Protein AF-A0A351WZV3-F1 (afdb_monomer)

Solvent-accessible surface area (backbone atoms only — not comparable to full-atom values): 11769 Å² total; per-residue (Å²): 133,63,67,72,58,54,52,52,53,52,55,54,55,60,60,59,71,71,70,79,66,88,79,85,78,86,88,77,91,74,92,70,74,83,68,76,75,72,80,81,82,70,96,59,88,82,79,86,77,85,72,93,47,64,70,45,56,69,31,64,27,68,39,87,80,64,45,30,31,45,39,33,24,20,33,42,80,48,87,87,32,32,36,34,31,31,37,52,42,62,72,77,35,61,36,80,84,76,45,79,57,83,75,84,64,100,74,79,76,68,76,90,72,71,64,90,59,84,58,47,65,59,78,42,71,67,49,87,81,85,76,58,89,84,56,90,33,42,47,32,36,66,40,42,49,46,64,45,84,32,92,88,47,57,74,70,11,32,33,44,37,36,29,39,33,20,68,81,83,52,75,43,82,46,71,44,41,24,36,62,37,68,46,85,41,57,98,84,102

Nearest PDB structures (foldseek):
  6trw-assembly2_C  TM=3.682E-01  e=6.404E-02  Homo sapiens
  7svo-assembly2_B-2  TM=3.735E-01  e=7.585E-02  Homo sapiens
  7ayr-assembly1_A  TM=3.758E-01  e=1.768E-01  Homo sapiens
  7a3j-assembly1_C  TM=3.698E-01  e=1.671E-01  Homo sapiens
  7a3j-assembly1_B  TM=3.624E-01  e=1.768E-01  Homo sapiens

Foldseek 3Di:
DDPVVVVVVVVVVVVVVVPPPPDDDDPDDDPPPPPPPDPDDDPDDADDDDDPFDWDQKEWEADPLQQKMKIKTWTCPDDQAIFIKIAIFHNDPLFPVRDDDRDDDPDTDDDPRDRPDAADHDIDTFDDPPDDPPLNWRYWHNKYKYWAADPVDRQQTKMKIKTWGCSPVDTDIDIFIATPRRHTDDPVD

Mean predicted aligned error: 14.27 Å

pLDDT: mean 75.11, std 19.23, range [34.22, 98.56]

Sequence (189 aa):
MNLKNIIRWILLLAACAAFFGCSGQDSKVGKHGTGKTTGKVLDVDQQITTDSNDQAQPAVAFDNINHQYLSVWTDSRVAGATSIFGRITFGQSLYADGKLRFDNTTSHVLKTGTPAMTYKTADFQISDATYVAPAVHRDQRQPRVAFFPDTVTPANSRYLVVWSDSRYGYSQIFGQFLSADGGYLTKSG

Structure (mmCIF, N/CA/C/O backbone):
data_AF-A0A351WZV3-F1
#
_entry.id   AF-A0A351WZV3-F1
#
loop_
_atom_site.group_PDB
_atom_site.id
_atom_site.type_symbol
_atom_site.label_atom_id
_atom_site.label_alt_id
_atom_site.label_comp_id
_atom_site.label_asym_id
_atom_site.label_entity_id
_atom_site.label_seq_id
_atom_site.pdbx_PDB_ins_code
_atom_site.Cartn_x
_atom_site.Cartn_y
_atom_site.Cartn_z
_atom_site.occupancy
_atom_site.B_iso_or_equiv
_atom_site.auth_seq_id
_atom_site.auth_comp_id
_atom_site.auth_asym_id
_atom_site.auth_atom_id
_atom_site.pdbx_PDB_model_num
ATOM 1 N N . MET A 1 1 ? 11.814 -40.796 62.871 1.00 57.44 1 MET A N 1
ATOM 2 C CA . MET A 1 1 ? 11.118 -39.716 62.132 1.00 57.44 1 MET A CA 1
ATOM 3 C C . MET A 1 1 ? 9.616 -39.970 62.233 1.00 57.44 1 MET A C 1
ATOM 5 O O . MET A 1 1 ? 9.188 -41.067 61.902 1.00 57.44 1 MET A O 1
ATOM 9 N N . ASN A 1 2 ? 8.833 -39.051 62.808 1.00 73.62 2 ASN A N 1
ATOM 10 C CA . ASN A 1 2 ? 7.431 -39.315 63.163 1.00 73.62 2 ASN A CA 1
ATOM 11 C C . ASN A 1 2 ? 6.524 -39.185 61.925 1.00 73.62 2 ASN A C 1
ATOM 13 O O . ASN A 1 2 ? 6.318 -38.080 61.425 1.00 73.62 2 ASN A O 1
ATOM 17 N N . LEU A 1 3 ? 5.988 -40.311 61.442 1.00 69.38 3 LEU A N 1
ATOM 18 C CA . LEU A 1 3 ? 5.157 -40.410 60.233 1.00 69.38 3 LEU A CA 1
ATOM 19 C C . LEU A 1 3 ? 3.948 -39.453 60.258 1.00 69.38 3 LEU A C 1
ATOM 21 O O . LEU A 1 3 ? 3.563 -38.909 59.227 1.00 69.38 3 LEU A O 1
ATOM 25 N N . LYS A 1 4 ? 3.415 -39.152 61.450 1.00 73.56 4 LYS A N 1
ATOM 26 C CA . LYS A 1 4 ? 2.312 -38.192 61.634 1.00 73.56 4 LYS A CA 1
ATOM 27 C C . LYS A 1 4 ? 2.721 -36.747 61.346 1.00 73.56 4 LYS A C 1
ATOM 29 O O . LYS A 1 4 ? 1.901 -35.960 60.880 1.00 73.56 4 LYS A O 1
ATOM 34 N N . ASN A 1 5 ? 3.985 -36.400 61.586 1.00 67.81 5 ASN A N 1
ATOM 35 C CA . ASN A 1 5 ? 4.493 -35.065 61.290 1.00 67.81 5 ASN A CA 1
ATOM 36 C C . ASN A 1 5 ? 4.714 -34.907 59.781 1.00 67.81 5 ASN A C 1
ATOM 38 O O . ASN A 1 5 ? 4.311 -33.896 59.226 1.00 67.81 5 ASN A O 1
ATOM 42 N N . ILE A 1 6 ? 5.236 -35.927 59.094 1.00 72.38 6 ILE A N 1
ATOM 43 C CA . ILE A 1 6 ? 5.454 -35.892 57.636 1.00 72.38 6 ILE A CA 1
ATOM 44 C C . ILE A 1 6 ? 4.122 -35.753 56.878 1.00 72.38 6 ILE A C 1
ATOM 46 O O . ILE A 1 6 ? 4.009 -34.925 55.980 1.00 72.38 6 ILE A O 1
ATOM 50 N N . ILE A 1 7 ? 3.082 -36.482 57.297 1.00 74.38 7 ILE A N 1
ATOM 51 C CA . ILE A 1 7 ? 1.744 -36.400 56.686 1.00 74.38 7 ILE A CA 1
ATOM 52 C C . ILE A 1 7 ? 1.104 -35.018 56.906 1.00 74.38 7 ILE A C 1
ATOM 54 O O . ILE A 1 7 ? 0.466 -34.488 55.998 1.00 74.38 7 ILE A O 1
ATOM 58 N N . ARG A 1 8 ? 1.325 -34.386 58.070 1.00 70.00 8 ARG A N 1
ATOM 59 C CA . ARG A 1 8 ? 0.871 -33.009 58.334 1.00 70.00 8 ARG A CA 1
ATOM 60 C C . ARG A 1 8 ? 1.524 -31.984 57.409 1.00 70.00 8 ARG A C 1
ATOM 62 O O . ARG A 1 8 ? 0.827 -31.106 56.916 1.00 70.00 8 ARG A O 1
ATOM 69 N N . TRP A 1 9 ? 2.826 -32.104 57.152 1.00 65.44 9 TRP A N 1
ATOM 70 C CA . TRP A 1 9 ? 3.544 -31.183 56.263 1.00 65.44 9 TRP A CA 1
ATOM 71 C C . TRP A 1 9 ? 3.164 -31.374 54.789 1.00 65.44 9 TRP A C 1
ATOM 73 O O . TRP A 1 9 ? 3.019 -30.387 54.074 1.00 65.44 9 TRP A O 1
ATOM 83 N N . ILE A 1 10 ? 2.916 -32.613 54.351 1.00 71.75 10 ILE A N 1
ATOM 84 C CA . ILE A 1 10 ? 2.469 -32.911 52.979 1.00 71.75 10 ILE A CA 1
ATOM 85 C C . ILE A 1 10 ? 1.039 -32.399 52.731 1.00 71.75 10 ILE A C 1
ATOM 87 O O . ILE A 1 10 ? 0.779 -31.810 51.684 1.00 71.75 10 ILE A O 1
ATOM 91 N N . LEU A 1 11 ? 0.127 -32.545 53.700 1.00 66.88 11 LEU A N 1
ATOM 92 C CA . LEU A 1 11 ? -1.236 -32.005 53.591 1.00 66.88 11 LEU A CA 1
ATOM 93 C C . LEU A 1 11 ? -1.267 -30.467 53.586 1.00 66.88 11 LEU A C 1
ATOM 95 O O . LEU A 1 11 ? -2.085 -29.882 52.882 1.00 66.88 11 LEU A O 1
ATOM 99 N N . LEU A 1 12 ? -0.355 -29.809 54.312 1.00 64.31 12 LEU A N 1
ATOM 100 C CA . LEU A 1 12 ? -0.239 -28.346 54.306 1.00 64.31 12 LEU A CA 1
ATOM 101 C C . LEU A 1 12 ? 0.306 -27.814 52.966 1.00 64.31 12 LEU A C 1
ATOM 103 O O . LEU A 1 12 ? -0.161 -26.794 52.466 1.00 64.31 12 LEU A O 1
ATOM 107 N N . LEU A 1 13 ? 1.259 -28.529 52.357 1.00 63.22 13 LEU A N 1
ATOM 108 C CA . LEU A 1 13 ? 1.833 -28.186 51.049 1.00 63.22 13 LEU A CA 1
ATOM 109 C C . LEU A 1 13 ? 0.853 -28.427 49.891 1.00 63.22 13 LEU A C 1
ATOM 111 O O . LEU A 1 13 ? 0.802 -27.625 48.960 1.00 63.22 13 LEU A O 1
ATOM 115 N N . ALA A 1 14 ? 0.028 -29.475 49.973 1.00 60.44 14 ALA A N 1
ATOM 116 C CA . ALA A 1 14 ? -1.035 -29.732 49.001 1.00 60.44 14 ALA A CA 1
ATOM 117 C C . ALA A 1 14 ? -2.172 -28.691 49.071 1.00 60.44 14 ALA A C 1
ATOM 119 O O . ALA A 1 14 ? -2.769 -28.373 48.045 1.00 60.44 14 ALA A O 1
ATOM 120 N N . ALA A 1 15 ? -2.433 -28.105 50.247 1.00 56.88 15 ALA A N 1
ATOM 121 C CA . ALA A 1 15 ? -3.416 -27.031 50.410 1.00 56.88 15 ALA A CA 1
ATOM 122 C C . ALA A 1 15 ? -2.932 -25.671 49.857 1.00 56.88 15 ALA A C 1
ATOM 124 O O . ALA A 1 15 ? -3.740 -24.898 49.347 1.00 56.88 15 ALA A O 1
ATOM 125 N N . CYS A 1 16 ? -1.623 -25.386 49.887 1.00 51.97 16 CYS A N 1
ATOM 126 C CA . CYS A 1 16 ? -1.060 -24.147 49.326 1.00 51.97 16 CYS A CA 1
ATOM 127 C C . CYS A 1 16 ? -0.995 -24.135 47.787 1.00 51.97 16 CYS A C 1
ATOM 129 O O . CYS A 1 16 ? -1.034 -23.065 47.183 1.00 51.97 16 CYS A O 1
ATOM 131 N N . ALA A 1 17 ? -0.941 -25.299 47.133 1.00 52.78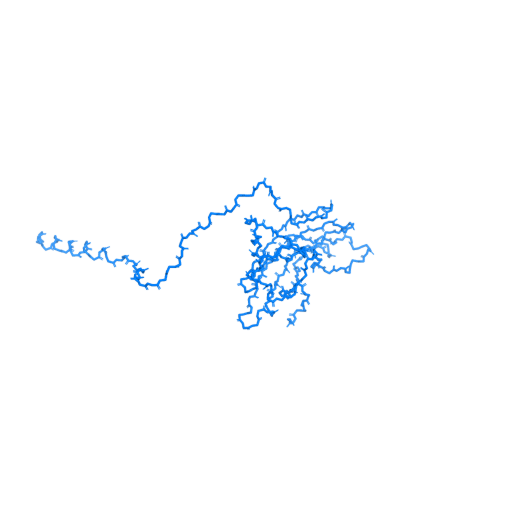 17 ALA A N 1
ATOM 132 C CA . ALA A 1 17 ? -0.887 -25.390 45.670 1.00 52.78 17 ALA A CA 1
ATOM 133 C C . ALA A 1 17 ? -2.233 -25.094 44.971 1.00 52.78 17 ALA A C 1
ATOM 135 O O . ALA A 1 17 ? -2.270 -24.963 43.751 1.00 52.78 17 ALA A O 1
ATOM 136 N N . ALA A 1 18 ? -3.329 -24.949 45.725 1.00 52.62 18 ALA A N 1
ATOM 137 C CA . ALA A 1 18 ? -4.661 -24.669 45.185 1.00 52.62 18 ALA A CA 1
ATOM 138 C C . ALA A 1 18 ? -5.004 -23.166 45.071 1.00 52.62 18 ALA A C 1
ATOM 140 O O . ALA A 1 18 ? -6.077 -22.832 44.577 1.00 52.62 18 ALA A O 1
ATOM 141 N N . PHE A 1 19 ? -4.112 -22.255 45.490 1.00 54.22 19 PHE A N 1
ATOM 142 C CA . PHE A 1 19 ? -4.389 -20.807 45.531 1.00 54.22 19 PHE A CA 1
ATOM 143 C C . PHE A 1 19 ? -3.605 -19.947 44.528 1.00 54.22 19 PHE A C 1
ATOM 145 O O . PHE A 1 19 ? -3.705 -18.725 44.572 1.00 54.22 19 PHE A O 1
ATOM 152 N N . PHE A 1 20 ? -2.916 -20.544 43.552 1.00 54.97 20 PHE A N 1
ATOM 153 C CA . PHE A 1 20 ? -2.416 -19.810 42.375 1.00 54.97 20 PHE A CA 1
ATOM 154 C C . PHE A 1 20 ? -3.361 -19.918 41.171 1.00 54.97 20 PHE A C 1
ATOM 156 O O . PHE A 1 20 ? -2.937 -20.000 40.020 1.00 54.97 20 PHE A O 1
ATOM 163 N N . GLY A 1 21 ? -4.668 -19.884 41.435 1.00 47.22 21 GLY A N 1
ATOM 164 C CA . GLY A 1 21 ? -5.638 -19.456 40.437 1.00 47.22 21 GLY A CA 1
ATOM 165 C C . GLY A 1 21 ? -5.595 -17.935 40.363 1.00 47.22 21 GLY A C 1
ATOM 166 O O . GLY A 1 21 ? -6.107 -17.268 41.258 1.00 47.22 21 GLY A O 1
ATOM 167 N N . CYS A 1 22 ? -4.980 -17.374 39.321 1.00 40.12 22 CYS A N 1
ATOM 168 C CA . CYS A 1 22 ? -5.131 -15.953 39.025 1.00 40.12 22 CYS A CA 1
ATOM 169 C C . CYS A 1 22 ? -6.584 -15.732 38.578 1.00 40.12 22 CYS A C 1
ATOM 171 O O . CYS A 1 22 ? -6.947 -15.949 37.424 1.00 40.12 22 CYS A O 1
ATOM 173 N N . SER A 1 23 ? -7.436 -15.413 39.547 1.00 45.69 23 SER A N 1
ATOM 174 C CA . SER A 1 23 ? -8.818 -15.016 39.352 1.00 45.69 23 SER A CA 1
ATOM 175 C C . SER A 1 23 ? -8.877 -13.534 39.001 1.00 45.69 23 SER A C 1
ATOM 177 O O . SER A 1 23 ? -8.298 -12.705 39.700 1.00 45.69 23 SER A O 1
ATOM 179 N N . GLY A 1 24 ? -9.647 -13.208 37.972 1.00 39.56 24 GLY A N 1
ATOM 180 C CA . GLY A 1 24 ? -10.041 -11.850 37.628 1.00 39.56 24 GLY A CA 1
ATOM 181 C C . GLY A 1 24 ? -11.412 -11.898 36.972 1.00 39.56 24 GLY A C 1
ATOM 182 O O . GLY A 1 24 ? -11.522 -11.754 35.761 1.00 39.56 24 GLY A O 1
ATOM 183 N N . GLN A 1 25 ? -12.454 -12.176 37.758 1.00 39.97 25 GLN A N 1
ATOM 184 C CA . GLN A 1 25 ? -13.839 -12.037 37.310 1.00 39.97 25 GLN A CA 1
ATOM 185 C C . GLN A 1 25 ? -14.648 -11.314 38.388 1.00 39.97 25 GLN A C 1
ATOM 187 O O . GLN A 1 25 ? -15.422 -11.914 39.135 1.00 39.97 25 GLN A O 1
ATOM 192 N N . ASP A 1 26 ? -14.460 -9.995 38.452 1.00 49.62 26 ASP A N 1
ATOM 193 C CA . ASP A 1 26 ? -15.385 -9.116 39.154 1.00 49.62 26 ASP A CA 1
ATOM 194 C C . ASP A 1 26 ? -16.733 -9.145 38.441 1.00 49.62 26 ASP A C 1
ATOM 196 O O . ASP A 1 26 ? -16.895 -8.774 37.278 1.00 49.62 26 ASP A O 1
ATOM 200 N N . SER A 1 27 ? -17.723 -9.644 39.165 1.00 48.66 27 SER A N 1
ATOM 201 C CA . SER A 1 27 ? -19.072 -9.844 38.674 1.00 48.66 27 SER A CA 1
ATOM 202 C C . SER A 1 27 ? -19.963 -8.684 39.098 1.00 48.66 27 SER A C 1
ATOM 204 O O . SER A 1 27 ? -20.843 -8.931 39.909 1.00 48.66 27 SER A O 1
ATOM 206 N N . LYS A 1 28 ? -19.783 -7.453 38.577 1.00 48.00 28 LYS A N 1
ATOM 207 C CA . LYS A 1 28 ? -20.848 -6.416 38.520 1.00 48.00 28 LYS A CA 1
ATOM 208 C C . LYS A 1 28 ? -20.652 -5.393 37.382 1.00 48.00 28 LYS A C 1
ATOM 210 O O . LYS A 1 28 ? -19.760 -4.564 37.414 1.00 48.00 28 LYS A O 1
ATOM 215 N N . VAL A 1 29 ? -21.626 -5.426 36.464 1.00 45.72 29 VAL A N 1
ATOM 216 C CA . VAL A 1 29 ? -22.091 -4.382 35.525 1.00 45.72 29 VAL A CA 1
ATOM 217 C C . VAL A 1 29 ? -21.170 -3.988 34.366 1.00 45.72 29 VAL A C 1
ATOM 219 O O . VAL A 1 29 ? -20.438 -3.010 34.386 1.00 45.72 29 VAL A O 1
ATOM 222 N N . GLY A 1 30 ? -21.407 -4.694 33.265 1.00 34.22 30 GLY A N 1
ATOM 223 C CA . GLY A 1 30 ? -21.229 -4.221 31.904 1.00 34.22 30 GLY A CA 1
ATOM 224 C C . GLY A 1 30 ? -21.580 -5.369 30.975 1.00 34.22 30 GLY A C 1
ATOM 225 O O . GLY A 1 30 ? -20.757 -6.250 30.758 1.00 34.22 30 GLY A O 1
ATOM 226 N N . LYS A 1 31 ? -22.810 -5.414 30.451 1.00 40.84 31 LYS A N 1
ATOM 227 C CA . LYS A 1 31 ? -23.142 -6.298 29.326 1.00 40.84 31 LYS A CA 1
ATOM 228 C C . LYS A 1 31 ? -22.356 -5.816 28.098 1.00 40.84 31 LYS A C 1
ATOM 230 O O . LYS A 1 31 ? -22.916 -5.176 27.219 1.00 40.84 31 LYS A O 1
ATOM 235 N N . HIS A 1 32 ? -21.057 -6.085 28.036 1.00 47.03 32 HIS A N 1
ATOM 236 C CA . HIS A 1 32 ? -20.387 -6.212 26.754 1.00 47.03 32 HIS A CA 1
ATOM 237 C C . HIS A 1 32 ? -20.798 -7.576 26.233 1.00 47.03 32 HIS A C 1
ATOM 239 O O . HIS A 1 32 ? -20.379 -8.604 26.760 1.00 47.03 32 HIS A O 1
ATOM 245 N N . GLY A 1 33 ? -21.730 -7.577 25.279 1.00 42.16 33 GLY A N 1
ATOM 246 C CA . GLY A 1 33 ? -22.142 -8.790 24.598 1.00 42.16 33 GLY A CA 1
ATOM 247 C C . GLY A 1 33 ? -20.901 -9.481 24.055 1.00 42.16 33 GLY A C 1
ATOM 248 O O . GLY A 1 33 ? -20.316 -9.032 23.078 1.00 42.16 33 GLY A O 1
ATOM 249 N N . THR A 1 34 ? -20.504 -10.585 24.678 1.00 48.69 34 THR A N 1
ATOM 250 C CA . THR A 1 34 ? -19.466 -11.492 24.182 1.00 48.69 34 THR A CA 1
ATOM 251 C C . THR A 1 34 ? -20.019 -12.345 23.041 1.00 48.69 34 THR A C 1
ATOM 253 O O . THR A 1 34 ? -19.772 -13.545 22.947 1.00 48.69 34 THR A O 1
ATOM 256 N N . GLY A 1 35 ? -20.772 -11.720 22.135 1.00 45.72 35 GLY A N 1
ATOM 257 C CA . GLY A 1 35 ? -20.984 -12.269 20.814 1.00 45.72 35 GLY A CA 1
ATOM 258 C C . GLY A 1 35 ? -19.662 -12.125 20.086 1.00 45.72 35 GLY A C 1
ATOM 259 O O . GLY A 1 35 ? -19.397 -11.076 19.508 1.00 45.72 35 GLY A O 1
ATOM 260 N N . LYS A 1 36 ? -18.809 -13.154 20.137 1.00 50.41 36 LYS A N 1
ATOM 261 C CA . LYS A 1 36 ? -17.790 -13.313 19.100 1.00 50.41 36 LYS A CA 1
ATOM 262 C C . LYS A 1 36 ? -18.559 -13.309 17.786 1.00 50.41 36 LYS A C 1
ATOM 264 O O . LYS A 1 36 ? -19.246 -14.281 17.480 1.00 50.41 36 LYS A O 1
ATOM 269 N N . THR A 1 37 ? -18.511 -12.203 17.056 1.00 56.44 37 THR A N 1
ATOM 270 C CA . THR A 1 37 ? -18.988 -12.174 15.684 1.00 56.44 37 THR A CA 1
ATOM 271 C C . THR A 1 37 ? -18.112 -13.164 14.938 1.00 56.44 37 THR A C 1
ATOM 273 O O . THR A 1 37 ? -16.903 -12.980 14.803 1.00 56.44 37 THR A O 1
ATOM 276 N N . THR A 1 38 ? -18.689 -14.298 14.554 1.00 64.12 38 THR A N 1
ATOM 277 C CA . THR A 1 38 ? -18.012 -15.216 13.647 1.00 64.12 38 THR A CA 1
ATOM 278 C C . THR A 1 38 ? -17.669 -14.412 12.398 1.00 64.12 38 THR A C 1
ATOM 280 O O . THR A 1 38 ? -18.518 -13.670 11.896 1.00 64.12 38 THR A O 1
ATOM 283 N N . GLY A 1 39 ? -16.416 -14.494 11.943 1.00 58.06 39 GLY A N 1
ATOM 284 C CA . GLY A 1 39 ? -16.009 -13.831 10.708 1.00 58.06 39 GLY A CA 1
ATOM 285 C C . GLY A 1 39 ? -16.977 -14.212 9.591 1.00 58.06 39 GLY A C 1
ATOM 286 O O . GLY A 1 39 ? -17.342 -15.381 9.455 1.00 58.06 39 GLY A O 1
ATOM 287 N N . LYS A 1 40 ? -17.444 -13.220 8.833 1.00 67.19 40 LYS A N 1
ATOM 288 C CA . LYS A 1 40 ? -18.335 -13.472 7.705 1.00 67.19 40 LYS A CA 1
ATOM 289 C C . LYS A 1 40 ? -17.557 -14.239 6.635 1.00 67.19 40 LYS A C 1
ATOM 291 O O . LYS A 1 40 ? -16.565 -13.726 6.127 1.00 67.19 40 LYS A O 1
ATOM 296 N N . VAL A 1 41 ? -18.024 -15.436 6.288 1.00 71.12 41 VAL A N 1
ATOM 297 C CA . VAL A 1 41 ? -17.539 -16.154 5.103 1.00 71.12 41 VAL A CA 1
ATOM 298 C C . VAL A 1 41 ? -17.992 -15.371 3.873 1.00 71.12 41 VAL A C 1
ATOM 300 O O . VAL A 1 41 ? -19.162 -14.993 3.777 1.00 71.12 41 VAL A O 1
ATOM 303 N N . LEU A 1 42 ? -17.055 -15.062 2.980 1.00 68.62 42 LEU A N 1
ATOM 304 C CA . LEU A 1 42 ? -17.366 -14.396 1.723 1.00 68.62 42 LEU A CA 1
ATOM 305 C C . LEU A 1 42 ? -17.781 -15.443 0.685 1.00 68.62 42 LEU A C 1
ATOM 307 O O . LEU A 1 42 ? -17.135 -16.479 0.566 1.00 68.62 42 LEU A O 1
ATOM 311 N N . ASP A 1 43 ? -18.836 -15.149 -0.076 1.00 76.50 43 ASP A N 1
ATOM 312 C CA . ASP A 1 43 ? -19.262 -15.987 -1.208 1.00 76.50 43 ASP A CA 1
ATOM 313 C C . ASP A 1 43 ? -18.317 -15.832 -2.418 1.00 76.50 43 ASP A C 1
ATOM 315 O O . ASP A 1 43 ? -18.286 -16.679 -3.307 1.00 76.50 43 ASP A O 1
ATOM 319 N N . VAL A 1 44 ? -17.551 -14.735 -2.453 1.00 75.81 44 VAL A N 1
ATOM 320 C CA . VAL A 1 44 ? -16.522 -14.430 -3.451 1.00 75.81 44 VAL A CA 1
ATOM 321 C C . VAL A 1 44 ? -15.382 -13.660 -2.791 1.00 75.81 44 VAL A C 1
ATOM 323 O O . VAL A 1 44 ? -15.624 -12.790 -1.949 1.00 75.81 44 VAL A O 1
ATOM 326 N N . ASP A 1 45 ? -14.148 -13.963 -3.186 1.00 77.94 45 ASP A N 1
ATOM 327 C CA . ASP A 1 45 ? -12.979 -13.222 -2.723 1.00 77.94 45 ASP A CA 1
ATOM 328 C C . ASP A 1 45 ? -13.058 -11.756 -3.160 1.00 77.94 45 ASP A C 1
ATOM 330 O O . ASP A 1 45 ? -13.421 -11.424 -4.292 1.00 77.94 45 ASP A O 1
ATOM 334 N N . GLN A 1 46 ? -12.698 -10.853 -2.250 1.00 76.25 46 GLN A N 1
ATOM 335 C CA . GLN A 1 46 ? -12.654 -9.429 -2.548 1.00 76.25 46 GLN A CA 1
ATOM 336 C C . GLN A 1 46 ? -11.313 -9.074 -3.194 1.00 76.25 46 GLN A C 1
ATOM 338 O O . GLN A 1 46 ? -10.275 -9.064 -2.531 1.00 76.25 46 GLN A O 1
ATOM 343 N N . GLN A 1 47 ? -11.347 -8.694 -4.468 1.00 84.00 47 GLN A N 1
ATOM 344 C CA . GLN A 1 47 ? -10.184 -8.126 -5.141 1.00 84.00 47 GLN A CA 1
ATOM 345 C C . GLN A 1 47 ? -9.905 -6.703 -4.618 1.00 84.00 47 GLN A C 1
ATOM 347 O O . GLN A 1 47 ? -10.829 -5.894 -4.485 1.00 84.00 47 GLN A O 1
ATOM 352 N N . ILE A 1 48 ? -8.639 -6.408 -4.296 1.00 83.94 48 ILE A N 1
ATOM 353 C CA . ILE A 1 48 ? -8.194 -5.098 -3.776 1.00 83.94 48 ILE A CA 1
ATOM 354 C C . ILE A 1 48 ? -7.622 -4.214 -4.891 1.00 83.94 48 ILE A C 1
ATOM 356 O O . ILE A 1 48 ? -7.939 -3.025 -4.951 1.00 83.94 48 ILE A O 1
ATOM 360 N N . THR A 1 49 ? -6.804 -4.801 -5.767 1.00 89.12 49 THR A N 1
ATOM 361 C CA . THR A 1 49 ? -6.199 -4.152 -6.939 1.00 89.12 49 THR A CA 1
ATOM 362 C C . THR A 1 49 ? -7.113 -4.301 -8.155 1.00 89.12 49 THR A C 1
ATOM 364 O O . THR A 1 49 ? -7.901 -5.237 -8.215 1.00 89.12 49 THR A O 1
ATOM 367 N N . THR A 1 50 ? -7.050 -3.399 -9.135 1.00 86.50 50 THR A N 1
ATOM 368 C CA . THR A 1 50 ? -7.920 -3.475 -10.338 1.00 86.50 50 THR A CA 1
ATOM 369 C C . THR A 1 50 ? -7.188 -3.249 -11.658 1.00 86.50 50 THR A C 1
ATOM 371 O O . THR A 1 50 ? -7.811 -3.281 -12.717 1.00 86.50 50 THR A O 1
ATOM 374 N N . ASP A 1 51 ? -5.876 -3.023 -11.608 1.00 91.38 51 ASP A N 1
ATOM 375 C CA . ASP A 1 51 ? -5.066 -2.784 -12.798 1.00 91.38 51 ASP A CA 1
ATOM 376 C C . ASP A 1 51 ? -4.796 -4.111 -13.546 1.00 91.38 51 ASP A C 1
ATOM 378 O O . ASP A 1 51 ? -4.819 -5.191 -12.952 1.00 91.38 51 ASP A O 1
ATOM 382 N N . SER A 1 52 ? -4.615 -4.050 -14.866 1.00 91.88 52 SER A N 1
ATOM 383 C CA . SER A 1 52 ? -4.454 -5.236 -15.720 1.00 91.88 52 SER A CA 1
ATOM 384 C C . SER A 1 52 ? -3.069 -5.879 -15.649 1.00 91.88 52 SER A C 1
ATOM 386 O O . SER A 1 52 ? -2.900 -7.008 -16.106 1.00 91.88 52 SER A O 1
ATOM 388 N N . ASN A 1 53 ? -2.073 -5.155 -15.144 1.00 92.12 53 ASN A N 1
ATOM 389 C CA . ASN A 1 53 ? -0.698 -5.626 -15.043 1.00 92.12 53 ASN A CA 1
ATOM 390 C C . ASN A 1 53 ? -0.462 -6.390 -13.735 1.00 92.12 53 ASN A C 1
ATOM 392 O O . ASN A 1 53 ? -1.283 -6.364 -12.829 1.00 92.12 53 ASN A O 1
ATOM 396 N N . ASP A 1 54 ? 0.682 -7.061 -13.604 1.00 92.88 54 ASP A N 1
ATOM 397 C CA . ASP A 1 54 ? 0.968 -7.839 -12.398 1.00 92.88 54 ASP A CA 1
ATOM 398 C C . ASP A 1 54 ? 1.022 -6.960 -11.141 1.00 92.88 54 ASP A C 1
ATOM 400 O O . ASP A 1 54 ? 1.827 -6.022 -11.053 1.00 92.88 54 ASP A O 1
ATOM 404 N N . GLN A 1 55 ? 0.220 -7.333 -10.137 1.00 94.88 55 GLN A N 1
ATOM 405 C CA . GLN A 1 55 ? 0.361 -6.867 -8.760 1.00 94.88 55 GLN A CA 1
ATOM 406 C C . GLN A 1 55 ? 0.683 -8.027 -7.822 1.00 94.88 55 GLN A C 1
ATOM 408 O O . GLN A 1 55 ? 0.043 -9.077 -7.856 1.00 94.88 55 GLN A O 1
ATOM 413 N N . ALA A 1 56 ? 1.684 -7.846 -6.966 1.00 95.88 56 ALA A N 1
ATOM 414 C CA . ALA A 1 56 ? 2.211 -8.921 -6.134 1.00 95.88 56 ALA A CA 1
ATOM 415 C C . ALA A 1 56 ? 2.789 -8.407 -4.811 1.00 95.88 56 ALA A C 1
ATOM 417 O O . ALA A 1 56 ? 2.864 -7.209 -4.555 1.00 95.88 56 ALA A O 1
ATOM 418 N N . GLN A 1 57 ? 3.245 -9.341 -3.970 1.00 96.94 57 GLN A N 1
ATOM 419 C CA . GLN A 1 57 ? 3.986 -9.056 -2.734 1.00 96.94 57 GLN A CA 1
ATOM 420 C C . GLN A 1 57 ? 3.266 -8.059 -1.801 1.00 96.94 57 GLN A C 1
ATOM 422 O O . GLN A 1 57 ? 3.868 -7.061 -1.399 1.00 96.94 57 GLN A O 1
ATOM 427 N N . PRO A 1 58 ? 1.986 -8.300 -1.456 1.00 97.81 58 PRO A N 1
ATOM 428 C CA . PRO A 1 58 ? 1.234 -7.360 -0.647 1.00 97.81 58 PRO A CA 1
ATOM 429 C C . PRO A 1 58 ? 1.770 -7.295 0.789 1.00 97.81 58 PRO A C 1
ATOM 431 O O . PRO A 1 58 ? 2.264 -8.280 1.342 1.00 97.81 58 PRO A O 1
ATOM 434 N N . ALA A 1 59 ? 1.596 -6.139 1.419 1.00 98.56 59 ALA A N 1
ATOM 435 C CA . ALA A 1 59 ? 1.692 -5.954 2.859 1.00 98.56 59 ALA A CA 1
ATOM 436 C C . ALA A 1 59 ? 0.551 -5.047 3.337 1.00 98.56 59 ALA A C 1
ATOM 438 O O . ALA A 1 59 ? -0.022 -4.284 2.560 1.00 98.56 59 ALA A O 1
ATOM 439 N N . VAL A 1 60 ? 0.202 -5.139 4.619 1.00 97.19 60 VAL A N 1
ATOM 440 C CA . VAL A 1 60 ? -0.893 -4.360 5.204 1.00 97.19 60 VAL A CA 1
ATOM 441 C C . VAL A 1 60 ? -0.533 -3.886 6.606 1.00 97.19 60 VAL A C 1
ATOM 443 O O . VAL A 1 60 ? 0.096 -4.619 7.368 1.00 97.19 60 VAL A O 1
ATOM 446 N N . ALA A 1 61 ? -0.946 -2.668 6.946 1.00 97.19 61 ALA A N 1
ATOM 447 C CA . ALA A 1 61 ? -0.930 -2.151 8.309 1.00 97.19 61 ALA A CA 1
ATOM 448 C C . ALA A 1 61 ? -2.316 -1.629 8.681 1.00 97.19 61 ALA A C 1
ATOM 450 O O . ALA A 1 61 ? -3.013 -1.058 7.841 1.00 97.19 61 ALA A O 1
ATOM 451 N N . PHE A 1 62 ? -2.695 -1.821 9.943 1.00 93.56 62 PHE A N 1
ATOM 452 C CA . PHE A 1 62 ? -3.936 -1.299 10.500 1.00 93.56 62 PHE A CA 1
ATOM 453 C C . PHE A 1 62 ? -3.654 -0.067 11.354 1.00 93.56 62 PHE A C 1
ATOM 455 O O . PHE A 1 62 ? -2.843 -0.115 12.280 1.00 93.56 62 PHE A O 1
ATOM 462 N N . ASP A 1 63 ? -4.362 1.007 11.048 1.00 92.19 63 ASP A N 1
ATOM 463 C CA . ASP A 1 63 ? -4.463 2.202 11.862 1.00 92.19 63 ASP A CA 1
ATOM 464 C C . ASP A 1 63 ? -5.644 2.055 12.812 1.00 92.19 63 ASP A C 1
ATOM 466 O O . ASP A 1 63 ? -6.816 2.136 12.433 1.00 92.19 63 ASP A O 1
ATOM 470 N N . ASN A 1 64 ? -5.303 1.802 14.070 1.00 89.12 64 ASN A N 1
ATOM 471 C CA . ASN A 1 64 ? -6.259 1.589 15.144 1.00 89.12 64 ASN A CA 1
ATOM 472 C C . ASN A 1 64 ? -6.843 2.890 15.719 1.00 89.12 64 ASN A C 1
ATOM 474 O O . ASN A 1 64 ? -7.725 2.798 16.570 1.00 89.12 64 ASN A O 1
ATOM 478 N N . ILE A 1 65 ? -6.382 4.063 15.267 1.00 88.12 65 ILE A N 1
ATOM 479 C CA . ILE A 1 65 ? -6.890 5.377 15.677 1.00 88.12 65 ILE A CA 1
ATOM 480 C C . ILE A 1 65 ? -7.949 5.865 14.683 1.00 88.12 65 ILE A C 1
ATOM 482 O O . ILE A 1 65 ? -9.035 6.277 15.082 1.00 88.12 65 ILE A O 1
ATOM 486 N N . ASN A 1 66 ? -7.656 5.772 13.385 1.00 84.94 66 ASN A N 1
ATOM 487 C CA . ASN A 1 66 ? -8.542 6.194 12.299 1.00 84.94 66 ASN A CA 1
ATOM 488 C C . ASN A 1 66 ? -9.371 5.036 11.714 1.00 84.94 66 ASN A C 1
ATOM 490 O O . ASN A 1 66 ? -10.177 5.261 10.817 1.00 84.94 66 ASN A O 1
ATOM 494 N N . HIS A 1 67 ? -9.211 3.808 12.223 1.00 83.62 67 HIS A N 1
ATOM 495 C CA . HIS A 1 67 ? -9.949 2.602 11.814 1.00 83.62 67 HIS A CA 1
ATOM 496 C C . HIS A 1 67 ? -9.845 2.273 10.319 1.00 83.62 67 HIS A C 1
ATOM 498 O O . HIS A 1 67 ? -10.825 1.905 9.665 1.00 83.62 67 HIS A O 1
ATOM 504 N N . GLN A 1 68 ? -8.638 2.365 9.779 1.00 86.44 68 GLN A N 1
ATOM 505 C CA . GLN A 1 68 ? -8.361 2.152 8.362 1.00 86.44 68 GLN A CA 1
ATOM 506 C C . GLN A 1 68 ? -7.159 1.227 8.167 1.00 86.44 68 GLN A C 1
ATOM 508 O O . GLN A 1 68 ? -6.354 1.013 9.069 1.00 86.44 68 GLN A O 1
ATOM 513 N N . TYR A 1 69 ? -7.040 0.672 6.971 1.00 90.81 69 TYR A N 1
ATOM 514 C CA . TYR A 1 69 ? -5.925 -0.155 6.543 1.00 90.81 69 TYR A CA 1
ATOM 515 C C . TYR A 1 69 ? -5.171 0.559 5.434 1.00 90.81 69 TYR A C 1
ATOM 517 O O . TYR A 1 69 ? -5.797 1.090 4.517 1.00 90.81 69 TYR A O 1
ATOM 525 N N . LEU A 1 70 ? -3.843 0.513 5.488 1.00 95.00 70 LEU A N 1
ATOM 526 C CA . LEU A 1 70 ? -2.996 0.787 4.335 1.00 95.00 70 LEU A CA 1
ATOM 527 C C . LEU A 1 70 ? -2.527 -0.551 3.765 1.00 95.00 70 LEU A C 1
ATOM 529 O O . LEU A 1 70 ? -1.696 -1.230 4.372 1.00 95.00 70 LEU A O 1
ATOM 533 N N . SER A 1 71 ? -3.067 -0.916 2.606 1.00 95.44 71 SER A N 1
ATOM 534 C CA . SER A 1 71 ? -2.574 -2.029 1.795 1.00 95.44 71 SER A CA 1
ATOM 535 C C . SER A 1 71 ? -1.551 -1.496 0.804 1.00 95.44 71 SER A C 1
ATOM 537 O O . SER A 1 71 ? -1.804 -0.497 0.136 1.00 95.44 71 SER A O 1
ATOM 539 N N . VAL A 1 72 ? -0.403 -2.158 0.704 1.00 97.94 72 VAL A N 1
ATOM 540 C CA . VAL A 1 72 ? 0.673 -1.820 -0.234 1.00 97.94 72 VAL A CA 1
ATOM 541 C C . VAL A 1 72 ? 1.068 -3.051 -1.029 1.00 97.94 72 VAL A C 1
ATOM 543 O O . VAL A 1 72 ? 1.000 -4.161 -0.507 1.00 97.94 72 VAL A O 1
ATOM 546 N N . TRP A 1 73 ? 1.481 -2.875 -2.275 1.00 97.75 73 TRP A N 1
ATOM 547 C CA . TRP A 1 73 ? 1.880 -3.966 -3.158 1.00 97.75 73 TRP A CA 1
ATOM 548 C C . TRP A 1 73 ? 2.905 -3.497 -4.185 1.00 97.75 73 TRP A C 1
ATOM 550 O O . TRP A 1 73 ? 3.117 -2.306 -4.417 1.00 97.75 73 TRP A O 1
ATOM 560 N N . THR A 1 74 ? 3.564 -4.475 -4.779 1.00 95.94 74 THR A N 1
ATOM 561 C CA . THR A 1 74 ? 4.411 -4.330 -5.952 1.00 95.94 74 THR A CA 1
ATOM 562 C C . THR A 1 74 ? 3.534 -4.310 -7.196 1.00 95.94 74 THR A C 1
ATOM 564 O O . THR A 1 74 ? 2.625 -5.127 -7.296 1.00 95.94 74 THR A O 1
ATOM 567 N N . ASP A 1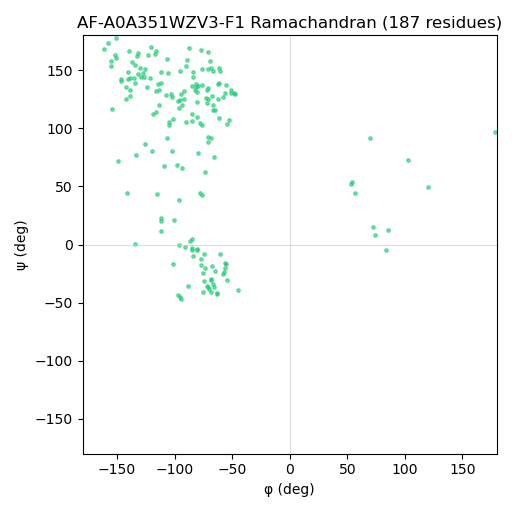 75 ? 3.802 -3.404 -8.130 1.00 94.38 75 ASP A N 1
ATOM 568 C CA . ASP A 1 75 ? 2.947 -3.130 -9.282 1.00 94.38 75 ASP A CA 1
ATOM 569 C C . ASP A 1 75 ? 3.769 -2.924 -10.562 1.00 94.38 75 ASP A C 1
ATOM 571 O O . ASP A 1 75 ? 4.759 -2.185 -10.557 1.00 94.38 75 ASP A O 1
ATOM 575 N N . SER A 1 76 ? 3.351 -3.577 -11.648 1.00 90.88 76 SER A N 1
ATOM 576 C CA . SER A 1 76 ? 4.066 -3.609 -12.934 1.00 90.88 76 SER A CA 1
ATOM 577 C C . SER A 1 76 ? 3.334 -2.853 -14.051 1.00 90.88 76 SER A C 1
ATOM 579 O O . SER A 1 76 ? 3.534 -3.142 -15.234 1.00 90.88 76 SER A O 1
ATOM 581 N N . ARG A 1 77 ? 2.458 -1.895 -13.705 1.00 88.44 77 ARG A N 1
ATOM 582 C CA . ARG A 1 77 ? 1.736 -1.063 -14.689 1.00 88.44 77 ARG A CA 1
ATOM 583 C C . ARG A 1 77 ? 2.630 -0.100 -15.474 1.00 88.44 77 ARG A C 1
ATOM 585 O O . ARG A 1 77 ? 2.244 0.390 -16.531 1.00 88.44 77 ARG A O 1
ATOM 592 N N . VAL A 1 78 ? 3.836 0.179 -14.975 1.00 80.19 78 VAL A N 1
ATOM 593 C CA . VAL A 1 78 ? 4.831 1.017 -15.657 1.00 80.19 78 VAL A CA 1
ATOM 594 C C . VAL A 1 78 ? 5.768 0.122 -16.467 1.00 80.19 78 VAL A C 1
ATOM 596 O O . VAL A 1 78 ? 6.448 -0.740 -15.922 1.00 80.19 78 VAL A O 1
ATOM 599 N N . ALA A 1 79 ? 5.830 0.324 -17.784 1.00 74.56 79 ALA A N 1
ATOM 600 C CA . ALA A 1 79 ? 6.653 -0.511 -18.658 1.00 74.56 79 ALA A CA 1
ATOM 601 C C . ALA A 1 79 ? 8.140 -0.486 -18.253 1.00 74.56 79 ALA A C 1
ATOM 603 O O . ALA A 1 79 ? 8.751 0.578 -18.151 1.00 74.56 79 ALA A O 1
ATOM 604 N N . GLY A 1 80 ? 8.727 -1.672 -18.058 1.00 74.25 80 GLY A N 1
ATOM 605 C CA . GLY A 1 80 ? 10.144 -1.832 -17.714 1.00 74.25 80 GLY A CA 1
ATOM 606 C C . GLY A 1 80 ? 10.509 -1.460 -16.273 1.00 74.25 80 GLY A C 1
ATOM 607 O O . GLY A 1 80 ? 11.696 -1.427 -15.953 1.00 74.25 80 GLY A O 1
ATOM 608 N N . ALA A 1 81 ? 9.527 -1.190 -15.410 1.00 79.56 81 ALA A N 1
ATOM 609 C CA . ALA A 1 81 ? 9.757 -0.864 -14.011 1.00 79.56 81 ALA A CA 1
ATOM 610 C C . ALA A 1 81 ? 8.736 -1.552 -13.103 1.00 79.56 81 ALA A C 1
ATOM 612 O O . ALA A 1 81 ? 7.552 -1.645 -13.417 1.00 79.56 81 ALA A O 1
ATOM 613 N N . THR A 1 82 ? 9.205 -1.976 -11.936 1.00 89.31 82 THR A N 1
ATOM 614 C CA . THR A 1 82 ? 8.333 -2.421 -10.854 1.00 89.31 82 THR A CA 1
ATOM 615 C C . THR A 1 82 ? 8.268 -1.312 -9.815 1.00 89.31 82 THR A C 1
ATOM 617 O O . THR A 1 82 ? 9.320 -0.831 -9.390 1.00 89.31 82 THR A O 1
ATOM 620 N N . SER A 1 83 ? 7.067 -0.906 -9.402 1.00 92.38 83 SER A N 1
ATOM 621 C CA . SER A 1 83 ? 6.844 0.175 -8.435 1.00 92.38 83 SER A CA 1
ATOM 622 C C . SER A 1 83 ? 6.047 -0.255 -7.217 1.00 92.38 83 SER A C 1
ATOM 624 O O . SER A 1 83 ? 5.401 -1.298 -7.215 1.00 92.38 83 SER A O 1
ATOM 626 N N . ILE A 1 84 ? 6.100 0.554 -6.156 1.00 95.25 84 ILE A N 1
ATOM 627 C CA . ILE A 1 84 ? 5.281 0.324 -4.964 1.00 95.25 84 ILE A CA 1
ATOM 628 C C . ILE A 1 84 ? 4.025 1.169 -5.072 1.00 95.25 84 ILE A C 1
ATOM 630 O O . ILE A 1 84 ? 4.116 2.389 -5.204 1.00 95.25 84 ILE A O 1
ATOM 634 N N . PHE A 1 85 ? 2.869 0.526 -4.985 1.00 95.50 85 PHE A N 1
ATOM 635 C CA . PHE A 1 85 ? 1.559 1.162 -4.920 1.00 95.50 85 PHE A CA 1
ATOM 636 C C . PHE A 1 85 ? 0.884 0.835 -3.595 1.00 95.50 85 PHE A C 1
ATOM 638 O O . PHE A 1 85 ? 1.285 -0.086 -2.881 1.00 95.50 85 PHE A O 1
ATOM 645 N N . GLY A 1 86 ? -0.142 1.603 -3.258 1.00 95.38 86 GLY A N 1
ATOM 646 C CA . GLY A 1 86 ? -1.012 1.278 -2.148 1.00 95.38 86 GLY A CA 1
ATOM 647 C C . GLY A 1 86 ? -2.374 1.937 -2.241 1.00 95.38 86 GLY A C 1
ATOM 648 O O . GLY A 1 86 ? -2.634 2.773 -3.107 1.00 95.38 86 GLY A O 1
ATOM 649 N N . ARG A 1 87 ? -3.238 1.541 -1.312 1.00 93.19 87 ARG A N 1
ATOM 650 C CA . ARG A 1 87 ? -4.592 2.059 -1.146 1.00 93.19 87 ARG A CA 1
ATOM 651 C C . ARG A 1 87 ? -4.964 2.070 0.325 1.00 93.19 87 ARG A C 1
ATOM 653 O O . ARG A 1 87 ? -4.621 1.150 1.070 1.00 93.19 87 ARG A O 1
ATOM 660 N N . ILE A 1 88 ? -5.698 3.107 0.715 1.00 90.50 88 ILE A N 1
ATOM 661 C CA . ILE A 1 88 ? -6.323 3.191 2.029 1.00 90.50 88 ILE A CA 1
ATOM 662 C C . ILE A 1 88 ? -7.760 2.681 1.923 1.00 90.50 88 ILE A C 1
ATOM 664 O O . ILE A 1 88 ? -8.526 3.109 1.058 1.00 90.50 88 ILE A O 1
ATOM 668 N N . THR A 1 89 ? -8.123 1.763 2.814 1.00 83.00 89 THR A N 1
ATOM 669 C CA . THR A 1 89 ? -9.478 1.205 2.920 1.00 83.00 89 THR A CA 1
ATOM 670 C C . THR A 1 89 ? -9.969 1.275 4.355 1.00 83.00 89 THR A C 1
ATOM 672 O O . THR A 1 89 ? -9.194 1.075 5.285 1.00 83.00 89 THR A O 1
ATOM 675 N N . PHE A 1 90 ? -11.258 1.516 4.557 1.00 76.06 90 PHE A N 1
ATOM 676 C CA . PHE A 1 90 ? -11.827 1.621 5.897 1.00 76.06 90 PHE A CA 1
ATOM 677 C C . PHE A 1 90 ? -12.182 0.248 6.480 1.00 76.06 90 PHE A C 1
ATOM 679 O O . PHE A 1 90 ? -12.627 -0.642 5.758 1.00 76.06 90 PHE A O 1
ATOM 686 N N . GLY A 1 91 ? -11.995 0.071 7.790 1.00 61.94 91 GLY A N 1
ATOM 687 C CA . GLY A 1 91 ? -12.249 -1.203 8.464 1.00 61.94 91 GLY A CA 1
ATOM 688 C C . GLY A 1 91 ? -13.692 -1.451 8.888 1.00 61.94 91 GLY A C 1
ATOM 689 O O . GLY A 1 91 ? -14.025 -2.573 9.260 1.00 61.94 91 GLY A O 1
ATOM 690 N N . GLN A 1 92 ? -14.564 -0.444 8.804 1.00 56.31 92 GLN A N 1
ATOM 691 C CA . GLN A 1 92 ? -15.991 -0.599 9.083 1.00 56.31 92 GLN A CA 1
ATOM 692 C C . GLN A 1 92 ? -16.815 -0.252 7.852 1.00 56.31 92 GLN A C 1
ATOM 694 O O . GLN A 1 92 ? -17.383 0.831 7.741 1.00 56.31 92 GLN A O 1
ATOM 699 N N . SER A 1 93 ? -16.915 -1.195 6.931 1.00 55.09 93 SER A N 1
ATOM 700 C CA . SER A 1 93 ? -17.921 -1.114 5.883 1.00 55.09 93 SER A CA 1
ATOM 701 C C . SER A 1 93 ? -18.983 -2.167 6.134 1.00 55.09 93 SER A C 1
ATOM 703 O O . SER A 1 93 ? -19.071 -3.146 5.401 1.00 55.09 93 SER A O 1
ATOM 705 N N . LEU A 1 94 ? -19.762 -2.006 7.205 1.00 45.84 94 LEU A N 1
ATOM 706 C CA . LEU A 1 94 ? -21.019 -2.732 7.331 1.00 45.84 94 LEU A CA 1
ATOM 707 C C . LEU A 1 94 ? -22.081 -1.923 6.591 1.00 45.84 94 LEU A C 1
ATOM 709 O O . LEU A 1 94 ? -22.505 -0.866 7.051 1.00 45.84 94 LEU A O 1
ATOM 713 N N . TYR A 1 95 ? -22.481 -2.409 5.424 1.00 49.03 95 TYR A N 1
ATOM 714 C CA . TYR A 1 95 ? -23.582 -1.815 4.674 1.00 49.03 95 TYR A CA 1
ATOM 715 C C . TYR A 1 95 ? -24.893 -2.068 5.422 1.00 49.03 95 TYR A C 1
ATOM 717 O O . TYR A 1 95 ? -25.013 -3.032 6.180 1.00 49.03 95 TYR A O 1
ATOM 725 N N . ALA A 1 96 ? -25.913 -1.250 5.155 1.00 47.91 96 ALA A N 1
ATOM 726 C CA . ALA A 1 96 ? -27.261 -1.465 5.690 1.00 47.91 96 ALA A CA 1
ATOM 727 C C . ALA A 1 96 ? -27.838 -2.856 5.331 1.00 47.91 96 ALA A C 1
ATOM 729 O O . ALA A 1 96 ? -28.730 -3.345 6.018 1.00 47.91 96 ALA A O 1
ATOM 730 N N . ASP A 1 97 ? -27.303 -3.512 4.289 1.00 56.91 97 ASP A N 1
ATOM 731 C CA . ASP A 1 97 ? -27.631 -4.885 3.879 1.00 56.91 97 ASP A CA 1
ATOM 732 C C . ASP A 1 97 ? -26.841 -5.982 4.634 1.00 56.91 97 ASP A C 1
ATOM 734 O O . ASP A 1 97 ? -26.947 -7.164 4.304 1.00 56.91 97 ASP A O 1
ATOM 738 N N . GLY A 1 98 ? -26.026 -5.621 5.631 1.00 51.22 98 GLY A N 1
ATOM 739 C CA . GLY A 1 98 ? -25.235 -6.561 6.429 1.00 51.22 98 GLY A CA 1
ATOM 740 C C . GLY A 1 98 ? -24.036 -7.174 5.692 1.00 51.22 98 GLY A C 1
ATOM 741 O O . GLY A 1 98 ? -23.483 -8.194 6.124 1.00 51.22 98 GLY A O 1
ATOM 742 N N . LYS A 1 99 ? -23.621 -6.619 4.548 1.00 51.09 99 LYS A N 1
ATOM 743 C CA . LYS A 1 99 ? -22.428 -7.081 3.826 1.00 51.09 99 LYS A CA 1
ATOM 744 C C . LYS A 1 99 ? -21.202 -6.253 4.195 1.00 51.09 99 LYS A C 1
ATOM 746 O O . LYS A 1 99 ? -21.327 -5.086 4.538 1.00 51.09 99 LYS A O 1
ATOM 751 N N . LEU A 1 100 ? -20.033 -6.892 4.153 1.00 51.78 100 LEU A N 1
ATOM 752 C CA . LEU A 1 100 ? -18.734 -6.237 4.263 1.00 51.78 100 LEU A CA 1
ATOM 753 C C . LEU A 1 100 ? -18.269 -5.914 2.844 1.00 51.78 100 LEU A C 1
ATOM 755 O O . LEU A 1 100 ? -18.234 -6.827 2.021 1.00 51.78 100 LEU A O 1
ATOM 759 N N . ARG A 1 101 ? -17.947 -4.656 2.534 1.00 58.69 101 ARG A N 1
ATOM 760 C CA . ARG A 1 101 ? -17.290 -4.310 1.256 1.00 58.69 101 ARG A CA 1
ATOM 761 C C . ARG A 1 101 ? -16.268 -3.200 1.454 1.00 58.69 101 ARG A C 1
ATOM 763 O O . ARG A 1 101 ? -16.558 -2.206 2.096 1.00 58.69 101 ARG A O 1
ATOM 770 N N . PHE A 1 102 ? -15.090 -3.320 0.868 1.00 55.12 102 PHE A N 1
ATOM 771 C CA . PHE A 1 102 ? -14.071 -2.272 0.919 1.00 55.12 102 PHE A CA 1
ATOM 772 C C . PHE A 1 102 ? -14.198 -1.363 -0.317 1.00 55.12 102 PHE A C 1
ATOM 774 O O . PHE A 1 102 ? -13.331 -1.399 -1.186 1.00 55.12 102 PHE A O 1
ATOM 781 N N . ASP A 1 103 ? -15.296 -0.607 -0.471 1.00 50.81 103 ASP A N 1
ATOM 782 C CA . ASP A 1 103 ? -15.481 0.268 -1.645 1.00 50.81 103 ASP A CA 1
ATOM 783 C C . ASP A 1 103 ? -15.328 1.779 -1.367 1.00 50.81 103 ASP A C 1
ATOM 785 O O . ASP A 1 103 ? -15.334 2.251 -0.231 1.00 50.81 103 ASP A O 1
ATOM 789 N N . ASN A 1 104 ? -15.073 2.512 -2.460 1.00 43.28 104 ASN A N 1
ATOM 790 C CA . ASN A 1 104 ? -14.826 3.955 -2.558 1.00 43.28 104 ASN A CA 1
ATOM 791 C C . ASN A 1 104 ? -15.953 4.623 -3.375 1.00 43.28 104 ASN A C 1
ATOM 793 O O . ASN A 1 104 ? -15.708 5.402 -4.294 1.00 43.28 104 ASN A O 1
ATOM 797 N N . THR A 1 105 ? -17.208 4.250 -3.134 1.00 42.09 105 THR A N 1
ATOM 798 C CA . THR A 1 105 ? -18.327 4.782 -3.926 1.00 42.09 105 THR A CA 1
ATOM 799 C C . THR A 1 105 ? -19.394 5.433 -3.058 1.00 42.09 105 THR A C 1
ATOM 801 O O . THR A 1 105 ? -19.783 4.943 -2.004 1.00 42.09 105 THR A O 1
ATOM 804 N N . THR A 1 106 ? -19.839 6.603 -3.516 1.00 42.84 106 THR A N 1
ATOM 805 C CA . THR A 1 106 ? -20.672 7.606 -2.837 1.00 42.84 106 THR A CA 1
ATOM 806 C C . THR A 1 106 ? -22.164 7.259 -2.783 1.00 42.84 106 THR A C 1
ATOM 808 O O . THR A 1 106 ? -23.027 8.119 -2.963 1.00 42.84 106 THR A O 1
ATOM 811 N N . SER A 1 107 ? -22.517 6.016 -2.468 1.00 49.66 107 SER A N 1
ATOM 812 C CA . SER A 1 107 ? -23.871 5.731 -1.988 1.00 49.66 107 SER A CA 1
ATOM 813 C C . SER A 1 107 ? -23.934 4.468 -1.144 1.00 49.66 107 SER A C 1
ATOM 815 O O . SER A 1 107 ? -23.129 3.570 -1.336 1.00 49.66 107 SER A O 1
ATOM 817 N N . HIS A 1 108 ? -24.930 4.438 -0.246 1.00 43.78 108 HIS A N 1
ATOM 818 C CA . HIS A 1 108 ? -25.322 3.384 0.715 1.00 43.78 108 HIS A CA 1
ATOM 819 C C . HIS A 1 108 ? -24.900 3.628 2.191 1.00 43.78 108 HIS A C 1
ATOM 821 O O . HIS A 1 108 ? -24.016 2.985 2.743 1.00 43.78 108 HIS A O 1
ATOM 827 N N . VAL A 1 109 ? -25.598 4.580 2.832 1.00 48.47 109 VAL A N 1
ATOM 828 C CA . VAL A 1 109 ? -25.529 5.037 4.249 1.00 48.47 109 VAL A CA 1
ATOM 829 C C . VAL A 1 109 ? -26.400 4.109 5.146 1.00 48.47 109 VAL A C 1
ATOM 831 O O . VAL A 1 109 ? -27.392 3.590 4.646 1.00 48.47 109 VAL A O 1
ATOM 834 N N . LEU A 1 110 ? -26.138 3.810 6.436 1.00 42.81 110 LEU A N 1
ATOM 835 C CA . LEU A 1 110 ? -25.514 4.596 7.519 1.00 42.81 110 LEU A CA 1
ATOM 836 C C . LEU A 1 110 ? -24.151 4.115 8.041 1.00 42.81 110 LEU A C 1
ATOM 838 O O . LEU A 1 110 ? -23.967 2.968 8.431 1.00 42.81 110 LEU A O 1
ATOM 842 N N . LYS A 1 111 ? -23.257 5.107 8.157 1.00 51.50 111 LYS A N 1
ATOM 843 C CA . LYS A 1 111 ? -21.980 5.105 8.875 1.00 51.50 111 LYS A CA 1
ATOM 844 C C . LYS A 1 111 ? -22.210 5.339 10.372 1.00 51.50 111 LYS A C 1
ATOM 846 O O . LYS A 1 111 ? -22.671 6.411 10.754 1.00 51.50 111 LYS A O 1
ATOM 851 N N . THR A 1 112 ? -21.756 4.425 11.220 1.00 38.66 112 THR A N 1
ATOM 852 C CA . THR A 1 112 ? -21.169 4.802 12.516 1.00 38.66 112 THR A CA 1
ATOM 853 C C . THR A 1 112 ? -19.666 4.620 12.378 1.00 38.66 112 THR A C 1
ATOM 855 O O . THR A 1 112 ? -19.188 3.495 12.330 1.00 38.66 112 THR A O 1
ATOM 858 N N . GLY A 1 113 ? -18.950 5.733 12.211 1.00 47.12 113 GLY A N 1
ATOM 859 C CA . GLY A 1 113 ? -17.528 5.757 11.854 1.00 47.12 113 GLY A CA 1
ATOM 860 C C . GLY A 1 113 ? -17.266 6.486 10.538 1.00 47.12 113 GLY A C 1
ATOM 861 O O . GLY A 1 113 ? -16.604 5.950 9.658 1.00 47.12 113 GLY A O 1
ATOM 862 N N . THR A 1 114 ? -17.806 7.697 10.351 1.00 50.94 114 THR A N 1
ATOM 863 C CA . THR A 1 114 ? -17.266 8.601 9.321 1.00 50.94 114 THR A CA 1
ATOM 864 C C . THR A 1 114 ? -15.748 8.647 9.488 1.00 50.94 114 THR A C 1
ATOM 866 O O . THR A 1 114 ? -15.308 8.818 10.627 1.00 50.94 114 THR A O 1
ATOM 869 N N . PRO A 1 115 ? -14.958 8.468 8.410 1.00 52.94 115 PRO A N 1
ATOM 870 C CA . PRO A 1 115 ? -13.515 8.626 8.489 1.00 52.94 115 PRO A CA 1
ATOM 871 C C . PRO A 1 115 ? -13.213 9.935 9.210 1.00 52.94 115 PRO A C 1
ATOM 873 O O . PRO A 1 115 ? -13.788 10.965 8.853 1.00 52.94 115 PRO A O 1
ATOM 876 N N . ALA A 1 116 ? -12.355 9.899 10.229 1.00 59.25 116 ALA A N 1
ATOM 877 C CA . ALA A 1 116 ? -11.993 11.098 10.988 1.00 59.25 116 ALA A CA 1
ATOM 878 C C . ALA A 1 116 ? -11.324 12.173 10.102 1.00 59.25 116 ALA A C 1
ATOM 880 O O . ALA A 1 116 ? -11.105 13.298 10.545 1.00 59.25 116 ALA A O 1
ATOM 881 N N . MET A 1 117 ? -11.016 11.828 8.846 1.00 69.44 117 MET A N 1
ATOM 882 C CA . MET A 1 117 ? -10.354 12.660 7.856 1.00 69.44 117 MET A CA 1
ATOM 883 C C . MET A 1 117 ? -10.689 12.229 6.417 1.00 69.44 117 MET A C 1
ATOM 885 O O . MET A 1 117 ? -11.056 11.081 6.158 1.00 69.44 117 MET A O 1
ATOM 889 N N . THR A 1 118 ? -10.521 13.145 5.465 1.00 78.19 118 THR A N 1
ATOM 890 C CA . THR A 1 118 ? -10.473 12.824 4.029 1.00 78.19 118 THR A CA 1
ATOM 891 C C . THR A 1 118 ? -9.159 12.105 3.723 1.00 78.19 118 THR A C 1
ATOM 893 O O . THR A 1 118 ? -8.113 12.556 4.174 1.00 78.19 118 THR A O 1
ATOM 896 N N . TYR A 1 119 ? 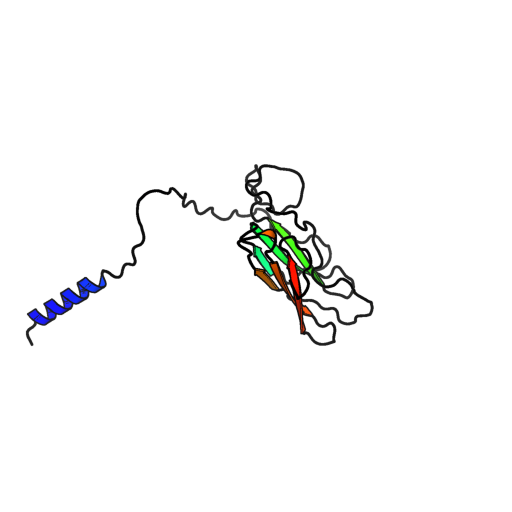-9.198 11.014 2.955 1.00 77.56 119 TYR A N 1
ATOM 897 C CA . TY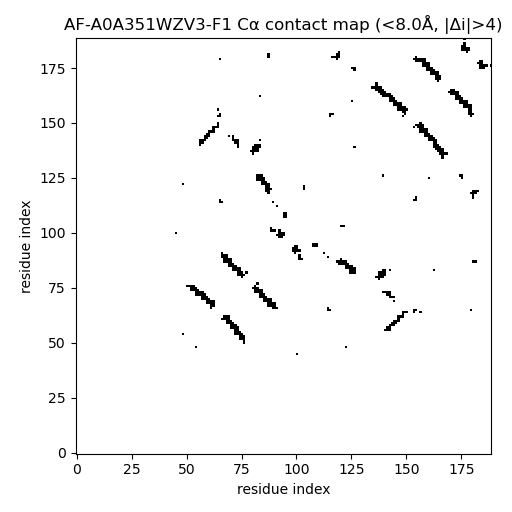R A 1 119 ? -8.018 10.221 2.586 1.00 77.56 119 TYR A CA 1
ATOM 898 C C . TYR A 1 119 ? -7.971 9.921 1.086 1.00 77.56 119 TYR A C 1
ATOM 900 O O . TYR A 1 119 ? -8.973 10.067 0.382 1.00 77.56 119 TYR A O 1
ATOM 908 N N . LYS A 1 120 ? -6.808 9.490 0.582 1.00 82.50 120 LYS A N 1
ATOM 909 C CA . LYS A 1 120 ? -6.659 9.015 -0.800 1.00 82.50 120 LYS A CA 1
ATOM 910 C C . LYS A 1 120 ? -7.432 7.723 -1.012 1.00 82.50 120 LYS A C 1
ATOM 912 O O . LYS A 1 120 ? -7.105 6.688 -0.437 1.00 82.50 120 LYS A O 1
ATOM 917 N N . THR A 1 121 ? -8.442 7.784 -1.867 1.00 78.19 121 THR A N 1
ATOM 918 C CA . THR A 1 121 ? -9.366 6.666 -2.054 1.00 78.19 121 THR A CA 1
ATOM 919 C C . THR A 1 121 ? -9.102 5.821 -3.307 1.00 78.19 121 THR A C 1
ATOM 921 O O . THR A 1 121 ? -9.577 4.684 -3.403 1.00 78.19 121 THR A O 1
ATOM 924 N N . ALA A 1 122 ? -8.325 6.359 -4.248 1.00 85.56 122 ALA A N 1
ATOM 925 C CA . ALA A 1 122 ? -7.773 5.638 -5.390 1.00 85.56 122 ALA A CA 1
ATOM 926 C C . ALA A 1 122 ? -6.414 5.016 -5.040 1.00 85.56 122 ALA A C 1
ATOM 928 O O . ALA A 1 122 ? -5.730 5.491 -4.130 1.00 85.56 122 ALA A O 1
ATOM 929 N N . ASP A 1 123 ? -6.012 3.998 -5.800 1.00 91.75 123 ASP A N 1
ATOM 930 C CA . ASP A 1 123 ? -4.644 3.482 -5.769 1.00 91.75 123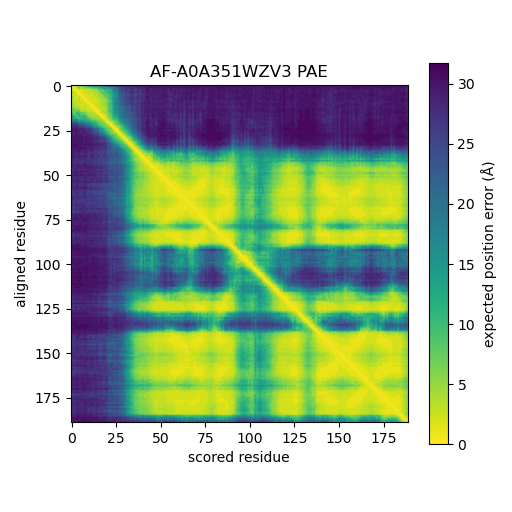 ASP A CA 1
ATOM 931 C C . ASP A 1 123 ? -3.657 4.618 -6.060 1.00 91.75 123 ASP A C 1
ATOM 933 O O . ASP A 1 123 ? -3.861 5.423 -6.974 1.00 91.75 123 ASP A O 1
ATOM 937 N N . PHE A 1 124 ? -2.565 4.678 -5.306 1.00 92.12 124 PHE A N 1
ATOM 938 C CA . PHE A 1 124 ? -1.529 5.684 -5.497 1.00 92.12 124 PHE A CA 1
ATOM 939 C C . PHE A 1 124 ? -0.139 5.061 -5.430 1.00 92.12 124 PHE A C 1
ATOM 941 O O . PHE A 1 124 ? 0.121 4.152 -4.641 1.00 92.12 124 PHE A O 1
ATOM 948 N N . GLN A 1 125 ? 0.769 5.567 -6.263 1.00 93.44 125 GLN A N 1
ATOM 949 C CA 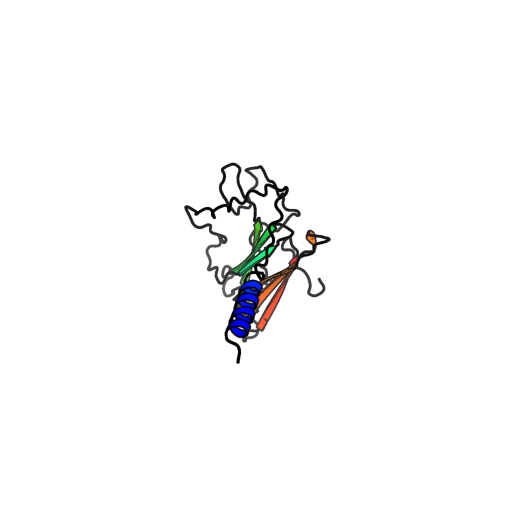. GLN A 1 125 ? 2.165 5.144 -6.256 1.00 93.44 125 GLN A CA 1
ATOM 950 C C . GLN A 1 125 ? 2.847 5.685 -4.994 1.00 93.44 125 GLN A C 1
ATOM 952 O O . GLN A 1 125 ? 2.807 6.877 -4.730 1.00 93.44 125 GLN A O 1
ATOM 957 N N . ILE A 1 126 ? 3.458 4.831 -4.186 1.00 94.56 126 ILE A N 1
ATOM 958 C CA . ILE A 1 126 ? 4.184 5.215 -2.966 1.00 94.56 126 I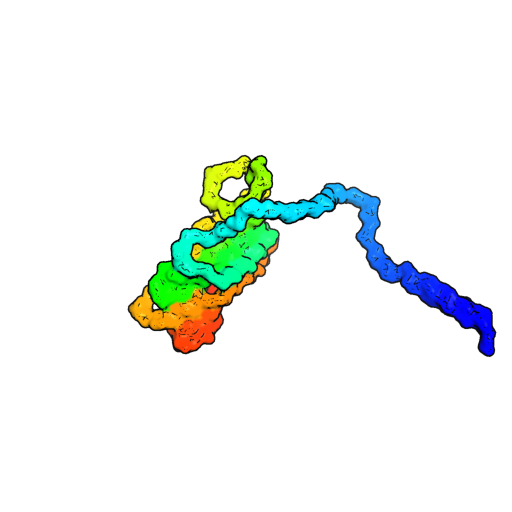LE A CA 1
ATOM 959 C C . ILE A 1 126 ? 5.646 5.526 -3.283 1.00 94.56 126 ILE A C 1
ATOM 961 O O . ILE A 1 126 ? 6.236 6.427 -2.689 1.00 94.56 126 ILE A O 1
ATOM 965 N N . SER A 1 127 ? 6.234 4.787 -4.223 1.00 90.56 127 SER A N 1
ATOM 966 C CA . SER A 1 127 ? 7.567 5.078 -4.737 1.00 90.56 127 SER A CA 1
ATOM 967 C C . SER A 1 127 ? 7.560 6.341 -5.604 1.00 90.56 127 SER A C 1
ATOM 969 O O . SER A 1 127 ? 6.579 6.642 -6.275 1.00 90.56 127 SER A O 1
ATOM 971 N N . ASP A 1 128 ? 8.686 7.045 -5.638 1.00 82.00 128 ASP A N 1
ATOM 972 C CA . ASP A 1 128 ? 8.904 8.207 -6.503 1.00 82.00 128 ASP A CA 1
ATOM 973 C C . ASP A 1 128 ? 8.567 7.927 -7.986 1.00 82.00 128 ASP A C 1
ATOM 975 O O . ASP A 1 128 ? 9.032 6.940 -8.565 1.00 82.00 128 ASP A O 1
ATOM 979 N N . ALA A 1 129 ? 7.769 8.826 -8.576 1.00 70.38 129 ALA A N 1
ATOM 980 C CA . ALA A 1 129 ? 7.272 8.766 -9.949 1.00 70.38 129 ALA A CA 1
ATOM 981 C C . ALA A 1 129 ? 8.242 9.354 -10.991 1.00 70.38 129 ALA A C 1
ATOM 983 O O . ALA A 1 129 ? 7.973 9.258 -12.188 1.00 70.38 129 ALA A O 1
ATOM 984 N N . THR A 1 130 ? 9.371 9.949 -10.579 1.00 68.44 130 THR A N 1
ATOM 985 C CA . THR A 1 130 ? 10.413 10.461 -11.488 1.00 68.44 130 THR A CA 1
ATOM 986 C C . THR A 1 130 ? 11.223 9.313 -12.104 1.00 68.44 130 THR A C 1
ATOM 988 O O . THR A 1 130 ? 12.430 9.130 -11.917 1.00 68.44 130 THR A O 1
ATOM 991 N N . TYR A 1 131 ? 10.534 8.473 -12.868 1.00 60.59 131 TYR A N 1
ATOM 992 C CA . TYR A 1 131 ? 11.167 7.566 -13.802 1.00 60.59 131 TYR A CA 1
ATOM 993 C C . TYR A 1 131 ? 11.717 8.379 -14.977 1.00 60.59 131 TYR A C 1
ATOM 995 O O . TYR A 1 131 ? 10.975 9.073 -15.668 1.00 60.59 131 TYR A O 1
ATOM 1003 N N . VAL A 1 132 ? 13.023 8.276 -15.214 1.00 56.78 132 VAL A N 1
ATOM 1004 C CA . VAL A 1 132 ? 13.652 8.774 -16.436 1.00 56.78 132 VAL A CA 1
ATOM 1005 C C . VAL A 1 132 ? 14.204 7.556 -17.156 1.00 56.78 132 VAL A C 1
ATOM 1007 O O . VAL A 1 132 ? 15.090 6.873 -16.642 1.00 56.78 132 VAL A O 1
ATOM 1010 N N . ALA A 1 133 ? 13.650 7.241 -18.324 1.00 52.56 133 ALA A N 1
ATOM 1011 C CA . ALA A 1 133 ? 14.241 6.238 -19.198 1.00 52.56 133 ALA A CA 1
ATOM 1012 C C . ALA A 1 133 ? 15.656 6.699 -19.619 1.00 52.56 133 ALA A C 1
ATOM 1014 O O . ALA A 1 133 ? 15.824 7.882 -19.916 1.00 52.56 133 ALA A O 1
ATOM 1015 N N . PRO A 1 134 ? 16.670 5.818 -19.679 1.00 54.50 134 PRO A N 1
ATOM 1016 C CA . PRO A 1 134 ? 16.643 4.382 -19.435 1.00 54.50 134 PRO A CA 1
ATOM 1017 C C . PRO A 1 134 ? 17.202 4.064 -18.038 1.00 54.50 134 PRO A C 1
ATOM 1019 O O . PRO A 1 134 ? 18.363 3.684 -17.895 1.00 54.50 134 PRO A O 1
ATOM 1022 N N . ALA A 1 135 ? 16.411 4.216 -16.976 1.00 55.44 135 ALA A N 1
ATOM 1023 C CA . ALA A 1 135 ? 16.800 3.676 -15.678 1.00 55.44 135 ALA A CA 1
ATOM 1024 C C . ALA A 1 135 ? 16.698 2.143 -15.742 1.00 55.44 135 ALA A C 1
ATOM 1026 O O . ALA A 1 135 ? 15.654 1.571 -15.448 1.00 55.44 135 ALA A O 1
ATOM 1027 N N . VAL A 1 136 ? 17.790 1.495 -16.161 1.00 54.44 136 VAL A N 1
ATOM 1028 C CA . VAL A 1 136 ? 17.886 0.059 -16.497 1.00 54.44 136 VAL A CA 1
ATOM 1029 C C . VAL A 1 136 ? 17.434 -0.867 -15.350 1.00 54.44 136 VAL A C 1
ATOM 1031 O O . VAL A 1 136 ? 17.128 -2.029 -15.591 1.00 54.44 136 VAL A O 1
ATOM 1034 N N . HIS A 1 137 ? 17.331 -0.371 -14.109 1.00 57.38 137 HIS A N 1
ATOM 1035 C CA . HIS A 1 137 ? 17.078 -1.208 -12.932 1.00 57.38 137 HIS A CA 1
ATOM 1036 C C . HIS A 1 137 ? 16.139 -0.601 -11.876 1.00 57.38 137 HIS A C 1
ATOM 1038 O O . HIS A 1 137 ? 16.421 -0.714 -10.685 1.00 57.38 137 HIS A O 1
ATOM 1044 N N . ARG A 1 138 ? 15.004 0.015 -12.241 1.00 71.75 138 ARG A N 1
ATOM 1045 C CA . ARG A 1 138 ? 13.969 0.323 -11.227 1.00 71.75 138 ARG A CA 1
ATOM 1046 C C . ARG A 1 138 ? 13.125 -0.910 -10.907 1.00 71.75 138 ARG A C 1
ATOM 1048 O O . ARG A 1 138 ? 12.002 -1.051 -11.381 1.00 71.75 138 ARG A O 1
ATOM 1055 N N . ASP A 1 139 ? 13.688 -1.790 -10.084 1.00 85.81 139 ASP A N 1
ATOM 1056 C CA . ASP A 1 139 ? 12.982 -2.947 -9.542 1.00 85.81 139 ASP A CA 1
ATOM 1057 C C . ASP A 1 139 ? 12.662 -2.732 -8.059 1.00 85.81 139 ASP A C 1
ATOM 1059 O O . ASP A 1 139 ? 13.482 -2.999 -7.178 1.00 85.81 139 ASP A O 1
ATOM 1063 N N . GLN A 1 140 ? 11.481 -2.174 -7.786 1.00 91.38 140 GLN A N 1
ATOM 1064 C CA . GLN A 1 140 ? 10.995 -1.933 -6.429 1.00 91.38 140 GLN A CA 1
ATOM 1065 C C . GLN A 1 140 ? 10.087 -3.079 -6.005 1.00 91.38 140 GLN A C 1
ATOM 1067 O O . GLN A 1 140 ? 9.045 -3.324 -6.611 1.00 91.38 140 GLN A O 1
ATOM 1072 N N . ARG A 1 141 ? 10.486 -3.796 -4.955 1.00 93.56 141 ARG A N 1
ATOM 1073 C CA . ARG A 1 141 ? 9.861 -5.060 -4.556 1.00 93.56 141 ARG A CA 1
ATOM 1074 C C . ARG A 1 141 ? 9.707 -5.199 -3.051 1.00 93.56 141 ARG A C 1
ATOM 1076 O O . ARG A 1 141 ? 10.334 -4.489 -2.268 1.00 93.56 141 ARG A O 1
ATOM 1083 N N . GLN A 1 142 ? 8.895 -6.182 -2.672 1.00 96.38 142 GLN A N 1
ATOM 1084 C CA . GLN A 1 142 ? 8.750 -6.668 -1.302 1.00 96.38 142 GLN A CA 1
ATOM 1085 C C . GLN A 1 142 ? 8.424 -5.552 -0.301 1.00 96.38 142 GLN A C 1
ATOM 1087 O O . GLN A 1 142 ? 9.125 -5.412 0.707 1.00 96.38 142 GLN A O 1
ATOM 1092 N N . PRO A 1 143 ? 7.368 -4.757 -0.542 1.00 98.06 143 PRO A N 1
ATOM 1093 C CA . PRO A 1 143 ? 7.019 -3.700 0.379 1.00 98.06 143 PRO A CA 1
ATOM 1094 C C . PRO A 1 143 ? 6.688 -4.268 1.765 1.00 98.06 143 PRO A C 1
ATOM 1096 O O . PRO A 1 143 ? 6.208 -5.395 1.935 1.00 98.06 143 PRO A O 1
ATOM 1099 N N . ARG A 1 144 ? 6.968 -3.464 2.782 1.00 98.56 144 ARG A N 1
ATOM 1100 C CA . ARG A 1 144 ? 6.549 -3.647 4.169 1.00 98.56 144 ARG A CA 1
ATOM 1101 C C . ARG A 1 144 ? 5.979 -2.331 4.648 1.00 98.56 144 ARG A C 1
ATOM 1103 O O . ARG A 1 144 ? 6.451 -1.272 4.244 1.00 98.56 144 ARG A O 1
ATOM 1110 N N . VAL A 1 145 ? 4.983 -2.403 5.515 1.00 98.56 145 VAL A N 1
ATOM 1111 C CA . VAL A 1 145 ? 4.315 -1.224 6.050 1.00 98.56 145 VAL A CA 1
ATOM 1112 C C . VAL A 1 145 ? 4.139 -1.370 7.554 1.00 98.56 145 VAL A C 1
ATOM 1114 O O . VAL A 1 145 ? 3.820 -2.449 8.049 1.00 98.56 145 VAL A O 1
ATOM 1117 N N . ALA A 1 146 ? 4.369 -0.278 8.273 1.00 98.19 146 ALA A N 1
ATOM 1118 C CA . ALA A 1 146 ? 4.105 -0.150 9.697 1.00 98.19 146 ALA A CA 1
ATOM 1119 C C . ALA A 1 146 ? 3.297 1.124 9.960 1.00 98.19 146 ALA A C 1
ATOM 1121 O O . ALA A 1 146 ? 3.403 2.097 9.212 1.00 98.19 146 ALA A O 1
ATOM 1122 N N . PHE A 1 147 ? 2.509 1.108 11.032 1.00 97.56 147 PHE A N 1
ATOM 1123 C CA . PHE A 1 147 ? 1.683 2.228 11.465 1.00 97.56 147 PHE A CA 1
ATOM 1124 C C . PHE A 1 147 ? 2.210 2.815 12.779 1.00 97.56 147 PHE A C 1
ATOM 1126 O O . PHE A 1 147 ? 2.597 2.078 13.686 1.00 97.56 147 PHE A O 1
ATOM 1133 N N . PHE A 1 148 ? 2.208 4.140 12.871 1.00 96.06 148 PHE A N 1
ATOM 1134 C CA . PHE A 1 148 ? 2.544 4.905 14.061 1.00 96.06 148 PHE A CA 1
ATOM 1135 C C . PHE A 1 148 ? 1.325 5.744 14.489 1.00 96.06 148 PHE A C 1
ATOM 1137 O O . PHE A 1 148 ? 0.972 6.685 13.769 1.00 96.06 148 PHE A O 1
ATOM 1144 N N . PRO A 1 149 ? 0.696 5.437 15.640 1.00 94.75 149 PRO A N 1
ATOM 1145 C CA . PRO A 1 149 ? -0.457 6.182 16.133 1.00 94.75 149 PRO A CA 1
ATOM 1146 C C . PRO A 1 149 ? -0.053 7.524 16.749 1.00 94.75 149 PRO A C 1
ATOM 1148 O O . PRO A 1 149 ? 0.863 7.585 17.568 1.00 94.75 149 PRO A O 1
ATOM 1151 N N . ASP A 1 150 ? -0.809 8.576 16.441 1.00 92.62 150 ASP A N 1
ATOM 1152 C CA . ASP A 1 150 ? -0.885 9.779 17.271 1.00 92.62 150 ASP A CA 1
ATOM 1153 C C . ASP A 1 150 ? -2.227 9.777 18.020 1.00 92.62 150 ASP A C 1
ATOM 1155 O O . ASP A 1 150 ? -3.293 10.000 17.446 1.00 92.62 150 ASP A O 1
ATOM 1159 N N . THR A 1 151 ? -2.177 9.486 19.322 1.00 89.94 151 THR A N 1
ATOM 1160 C CA . THR A 1 151 ? -3.369 9.385 20.181 1.00 89.94 151 THR A CA 1
ATOM 1161 C C . THR A 1 151 ? -3.943 10.741 20.585 1.00 89.94 151 THR A C 1
ATOM 1163 O O . THR A 1 151 ? -5.033 10.788 21.149 1.00 89.94 151 THR A O 1
ATOM 1166 N N . VAL A 1 152 ? -3.205 11.833 20.363 1.00 91.69 152 VAL A N 1
ATOM 1167 C CA . VAL A 1 152 ? -3.631 13.200 20.695 1.00 91.69 152 VAL A CA 1
ATOM 1168 C C . VAL A 1 152 ? -4.246 13.860 19.469 1.00 91.69 152 VAL A C 1
ATOM 1170 O O . VAL A 1 152 ? -5.313 14.461 19.558 1.00 91.69 152 VAL A O 1
ATOM 1173 N N . THR A 1 153 ? -3.588 13.718 18.318 1.00 90.25 153 THR A N 1
ATOM 1174 C CA . THR A 1 153 ? -4.032 14.262 17.035 1.00 90.25 153 THR A CA 1
ATOM 1175 C C . THR A 1 153 ? -4.098 13.136 15.999 1.00 90.25 153 THR A C 1
ATOM 1177 O O . THR A 1 153 ? -3.146 12.956 15.246 1.00 90.25 153 THR A O 1
ATOM 1180 N N . PRO A 1 154 ? -5.219 12.395 15.898 1.00 86.44 154 PRO A N 1
ATOM 1181 C CA . PRO A 1 154 ? -5.393 11.269 14.971 1.00 86.44 154 PRO A CA 1
ATOM 1182 C C . PRO A 1 154 ? -4.905 11.495 13.534 1.00 86.44 154 PRO A C 1
ATOM 1184 O O . PRO A 1 154 ? -4.288 10.604 12.945 1.00 86.44 154 PRO A O 1
ATOM 1187 N N . ALA A 1 155 ? -5.117 12.701 12.998 1.00 88.50 155 ALA A N 1
ATOM 1188 C CA . ALA A 1 155 ? -4.693 13.104 11.655 1.00 88.50 155 ALA A CA 1
ATOM 1189 C C . ALA A 1 155 ? -3.162 13.152 11.465 1.00 88.50 155 ALA A C 1
ATOM 1191 O O . ALA A 1 155 ? -2.682 13.028 10.342 1.00 88.50 155 ALA A O 1
ATOM 1192 N N . ASN A 1 156 ? -2.398 13.288 12.552 1.00 91.50 156 ASN A N 1
ATOM 1193 C CA . ASN A 1 156 ? -0.934 13.254 12.556 1.00 91.50 156 ASN A CA 1
ATOM 1194 C C . ASN A 1 156 ? -0.375 11.830 12.681 1.00 91.50 156 ASN A C 1
ATOM 1196 O O . ASN A 1 156 ? 0.844 11.657 12.762 1.00 91.50 156 ASN A O 1
ATOM 1200 N N . SER A 1 157 ? -1.233 10.806 12.715 1.00 93.25 157 SER A N 1
ATOM 1201 C CA . SER A 1 157 ? -0.768 9.424 12.627 1.00 93.25 157 SER A CA 1
ATOM 1202 C C . SER A 1 157 ? -0.062 9.196 11.290 1.00 93.25 157 SER A C 1
ATOM 1204 O O . SER A 1 157 ? -0.321 9.878 10.294 1.00 93.25 157 SER A O 1
ATOM 1206 N N . ARG A 1 158 ? 0.883 8.257 11.269 1.00 95.44 158 ARG A N 1
ATOM 1207 C CA . ARG A 1 158 ? 1.788 8.069 10.130 1.00 95.44 158 ARG A CA 1
ATOM 1208 C C . ARG A 1 158 ? 1.928 6.608 9.766 1.00 95.44 158 ARG A C 1
ATOM 1210 O O . ARG A 1 158 ? 1.844 5.731 10.620 1.00 95.44 158 ARG A O 1
ATOM 1217 N N . TYR A 1 159 ? 2.253 6.363 8.508 1.00 96.88 159 TYR A N 1
ATOM 1218 C CA . TYR A 1 159 ? 2.764 5.082 8.050 1.00 96.88 159 TYR A CA 1
ATOM 1219 C C . TYR A 1 159 ? 4.222 5.221 7.639 1.00 96.88 159 TYR A C 1
ATOM 1221 O O . TYR A 1 159 ? 4.645 6.256 7.123 1.00 96.88 159 TYR A O 1
ATOM 1229 N N . LEU A 1 160 ? 4.983 4.150 7.827 1.00 97.56 160 LEU A N 1
ATOM 1230 C CA . LEU A 1 160 ? 6.271 3.963 7.178 1.00 97.56 160 LEU A CA 1
ATOM 1231 C C . LEU A 1 160 ? 6.143 2.785 6.224 1.00 97.56 160 LEU A C 1
ATOM 1233 O O . LEU A 1 160 ? 5.857 1.669 6.658 1.00 97.56 160 LEU A O 1
ATOM 1237 N N . VAL A 1 161 ? 6.379 3.037 4.940 1.00 98.06 161 VAL A N 1
ATOM 1238 C CA . VAL A 1 161 ? 6.463 1.999 3.913 1.00 98.06 161 VAL A CA 1
ATOM 1239 C C . VAL A 1 161 ? 7.921 1.850 3.512 1.00 98.06 161 VAL A C 1
ATOM 1241 O O . VAL A 1 161 ? 8.561 2.848 3.198 1.00 98.06 161 VAL A O 1
ATOM 1244 N N . VAL A 1 162 ? 8.452 0.630 3.523 1.00 97.44 162 VAL A N 1
ATOM 1245 C CA . VAL A 1 162 ? 9.821 0.317 3.081 1.00 97.44 162 VAL A CA 1
ATOM 1246 C C . VAL A 1 162 ? 9.812 -0.782 2.029 1.00 97.44 162 VAL A C 1
ATOM 1248 O O . VAL A 1 162 ? 8.921 -1.625 2.035 1.00 97.44 162 VAL A O 1
ATOM 1251 N N . TRP A 1 163 ? 10.787 -0.786 1.127 1.00 96.75 163 TRP A N 1
ATOM 1252 C CA . TRP A 1 163 ? 10.897 -1.763 0.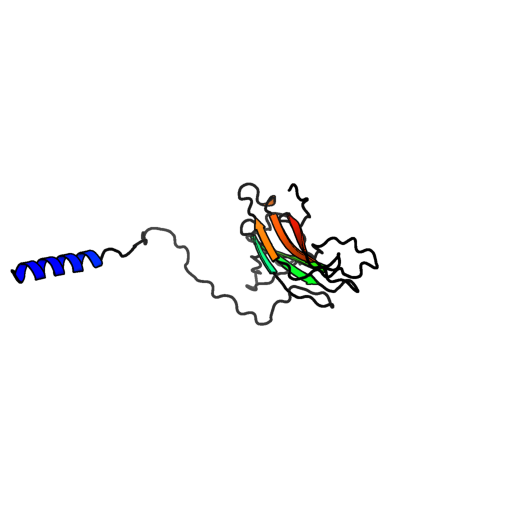041 1.00 96.75 163 TRP A CA 1
ATOM 1253 C C . TRP A 1 163 ? 12.356 -1.992 -0.358 1.00 96.75 163 TRP A C 1
ATOM 1255 O O . TRP A 1 163 ? 13.227 -1.164 -0.078 1.00 96.75 163 TRP A O 1
ATOM 1265 N N . SER A 1 164 ? 12.620 -3.112 -1.031 1.00 94.44 164 SER A N 1
ATOM 1266 C CA . SER A 1 164 ? 13.895 -3.347 -1.709 1.00 94.44 164 SER A CA 1
ATOM 1267 C C . SER A 1 164 ? 13.896 -2.660 -3.070 1.00 94.44 164 SER A C 1
ATOM 1269 O O . SER A 1 164 ? 12.901 -2.743 -3.788 1.00 94.44 164 SER A O 1
ATOM 1271 N N . ASP A 1 165 ? 15.000 -2.027 -3.446 1.00 91.25 165 ASP A N 1
ATOM 1272 C CA . ASP A 1 165 ? 15.126 -1.261 -4.685 1.00 91.25 165 ASP A CA 1
ATOM 1273 C C . ASP A 1 165 ? 16.518 -1.450 -5.293 1.00 91.25 165 ASP A C 1
ATOM 1275 O O . ASP A 1 165 ? 17.523 -1.212 -4.619 1.00 91.25 165 ASP A O 1
ATOM 1279 N N . SER A 1 166 ? 16.581 -1.866 -6.558 1.00 86.62 166 SER A N 1
ATOM 1280 C CA . SER A 1 166 ? 17.838 -2.140 -7.262 1.00 86.62 166 SER A CA 1
ATOM 1281 C C . SER A 1 166 ? 18.301 -1.025 -8.209 1.00 86.62 166 SER A C 1
ATOM 1283 O O . SER A 1 166 ? 19.095 -1.296 -9.112 1.00 86.62 166 SER A O 1
ATOM 1285 N N . ARG A 1 167 ? 17.833 0.223 -8.040 1.00 81.19 167 ARG A N 1
ATOM 1286 C CA . ARG A 1 167 ? 18.095 1.341 -8.978 1.00 81.19 167 ARG A CA 1
ATOM 1287 C C . ARG A 1 167 ? 19.567 1.649 -9.261 1.00 81.19 167 ARG A C 1
ATOM 1289 O O . ARG A 1 167 ? 19.853 2.339 -10.234 1.00 81.19 167 ARG A O 1
ATOM 1296 N N . TYR A 1 168 ? 20.485 1.140 -8.442 1.00 80.81 168 TYR A N 1
ATOM 1297 C CA . TYR A 1 168 ? 21.932 1.311 -8.599 1.00 80.81 168 TYR A CA 1
ATOM 1298 C C . TYR A 1 168 ? 22.671 0.007 -8.956 1.00 80.81 168 TYR A C 1
ATOM 1300 O O . TYR A 1 168 ? 23.876 -0.097 -8.753 1.00 80.81 168 TYR A O 1
ATOM 1308 N N . GLY A 1 169 ? 21.961 -1.002 -9.475 1.00 82.06 169 GLY A N 1
ATOM 1309 C CA . GLY A 1 169 ? 22.529 -2.301 -9.867 1.00 82.06 169 GLY A CA 1
ATOM 1310 C C . GLY A 1 169 ? 22.676 -3.308 -8.720 1.00 82.06 169 GLY A C 1
ATOM 1311 O O . GLY A 1 169 ? 23.022 -4.461 -8.954 1.00 82.06 169 GLY A O 1
ATOM 1312 N N . TYR A 1 170 ? 22.371 -2.902 -7.489 1.00 83.44 170 TYR A N 1
ATOM 1313 C CA . TYR A 1 170 ? 22.276 -3.755 -6.307 1.00 83.44 170 TYR A CA 1
ATOM 1314 C C . TYR A 1 170 ? 21.088 -3.318 -5.450 1.00 83.44 170 TYR A C 1
ATOM 1316 O O . TYR A 1 170 ? 20.738 -2.137 -5.422 1.00 83.44 170 TYR A O 1
ATOM 1324 N N . SER A 1 171 ? 20.468 -4.270 -4.750 1.00 87.94 171 SER A N 1
ATOM 1325 C CA . SER A 1 171 ? 19.306 -3.994 -3.905 1.00 87.94 171 SER A CA 1
ATOM 1326 C C . SER A 1 171 ? 19.705 -3.250 -2.634 1.00 87.94 171 SER A C 1
ATOM 1328 O O . SER A 1 171 ? 20.539 -3.716 -1.858 1.00 87.94 171 SER A O 1
ATOM 1330 N N . GLN A 1 172 ? 19.062 -2.115 -2.389 1.00 92.44 172 GLN A N 1
ATOM 1331 C CA . GLN A 1 172 ? 19.093 -1.399 -1.115 1.00 92.44 172 GLN A CA 1
ATOM 1332 C C . GLN A 1 172 ? 17.679 -1.266 -0.552 1.00 92.44 172 GLN A C 1
ATOM 1334 O O . GLN A 1 172 ? 16.698 -1.552 -1.237 1.00 92.44 172 GLN A O 1
ATOM 1339 N N . ILE A 1 173 ? 17.570 -0.819 0.698 1.00 94.81 173 ILE A N 1
ATOM 1340 C CA . ILE A 1 173 ? 16.279 -0.560 1.336 1.00 94.81 173 ILE A CA 1
ATOM 1341 C C . ILE A 1 173 ? 15.949 0.925 1.235 1.00 94.81 173 ILE A C 1
ATOM 1343 O O . ILE A 1 173 ? 16.715 1.774 1.692 1.00 94.81 173 ILE A O 1
ATOM 1347 N N . PHE A 1 174 ? 14.793 1.221 0.654 1.00 93.38 174 PHE A N 1
ATOM 1348 C CA . PHE A 1 174 ? 14.219 2.559 0.571 1.00 93.38 174 PHE A CA 1
ATOM 1349 C C . PHE A 1 174 ? 12.910 2.604 1.345 1.00 93.38 174 PHE A C 1
ATOM 1351 O O . PHE A 1 174 ? 12.360 1.567 1.714 1.00 93.38 174 PHE A O 1
ATOM 1358 N N . GLY A 1 175 ? 12.408 3.810 1.590 1.00 94.25 175 GLY A N 1
ATOM 1359 C CA . GLY A 1 175 ? 11.113 3.980 2.218 1.00 94.25 175 GLY A CA 1
ATOM 1360 C C . GLY A 1 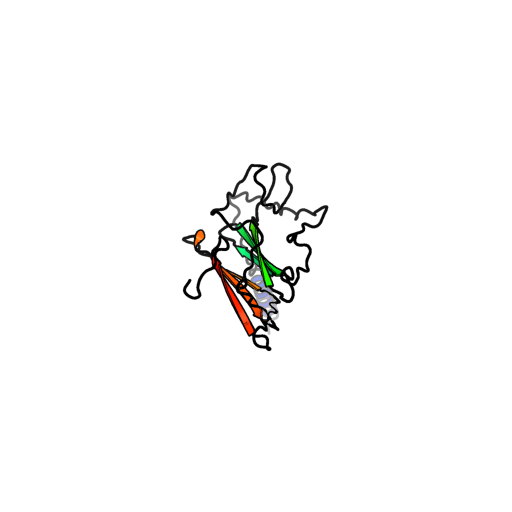175 ? 10.513 5.360 2.017 1.00 94.25 175 GLY A C 1
ATOM 1361 O O . GLY A 1 175 ? 11.186 6.291 1.576 1.00 94.25 175 GLY A O 1
ATOM 1362 N N . GLN A 1 176 ? 9.238 5.463 2.370 1.00 95.38 176 GLN A N 1
ATOM 1363 C CA . GLN A 1 176 ? 8.425 6.665 2.309 1.00 95.38 176 GLN A CA 1
ATOM 1364 C C . GLN A 1 176 ? 7.571 6.744 3.575 1.00 95.38 176 GLN A C 1
ATOM 1366 O O . GLN A 1 176 ? 6.858 5.795 3.914 1.00 95.38 176 GLN A O 1
ATOM 1371 N N . PHE A 1 177 ? 7.636 7.883 4.263 1.00 95.81 177 PHE A N 1
ATOM 1372 C CA . PHE A 1 177 ? 6.665 8.206 5.302 1.00 95.81 177 PHE A CA 1
ATOM 1373 C C . PHE A 1 177 ? 5.386 8.727 4.657 1.00 95.81 177 PHE A C 1
ATOM 1375 O O . PHE A 1 177 ? 5.441 9.545 3.738 1.00 95.81 177 PHE A O 1
ATOM 1382 N N . LEU A 1 178 ? 4.242 8.270 5.144 1.00 96.06 178 LEU A N 1
ATOM 1383 C CA . LEU A 1 178 ? 2.939 8.749 4.708 1.00 96.06 178 LEU A CA 1
ATOM 1384 C C . LEU A 1 178 ? 2.174 9.301 5.907 1.00 96.06 178 LEU A C 1
ATOM 1386 O O . LEU A 1 178 ? 2.268 8.748 7.003 1.00 96.06 178 LEU A O 1
ATOM 1390 N N . SER A 1 179 ? 1.409 10.365 5.705 1.00 94.94 179 SER A N 1
ATOM 1391 C CA . SER A 1 179 ? 0.385 10.798 6.656 1.00 94.94 179 SER A CA 1
ATOM 1392 C C . SER A 1 179 ? -0.788 9.818 6.659 1.00 94.94 179 SER A C 1
ATOM 1394 O O . SER A 1 179 ? -0.923 8.974 5.766 1.00 94.94 179 SER A O 1
ATOM 1396 N N . ALA A 1 180 ? -1.650 9.919 7.671 1.00 92.31 180 ALA A N 1
ATOM 1397 C CA . ALA A 1 180 ? -2.818 9.056 7.810 1.00 92.31 180 ALA A CA 1
ATOM 1398 C C . ALA A 1 180 ? -3.777 9.123 6.602 1.00 92.31 180 ALA A C 1
ATOM 1400 O O . ALA A 1 180 ? -4.447 8.144 6.301 1.00 92.31 180 ALA A O 1
ATOM 1401 N N . ASP A 1 181 ? -3.797 10.218 5.840 1.00 91.38 181 ASP A N 1
ATOM 1402 C CA . ASP A 1 181 ? -4.571 10.354 4.595 1.00 91.38 181 ASP A CA 1
ATOM 1403 C C . ASP A 1 181 ? -3.873 9.804 3.335 1.00 91.38 181 ASP A C 1
ATOM 1405 O O . ASP A 1 181 ? -4.466 9.816 2.253 1.00 91.38 181 ASP A O 1
ATOM 1409 N N . GLY A 1 182 ? -2.631 9.320 3.442 1.00 92.88 182 GLY A N 1
ATOM 1410 C CA . GLY A 1 182 ? -1.821 8.866 2.305 1.00 92.88 182 GLY A CA 1
ATOM 1411 C C . GLY A 1 182 ? -1.044 9.984 1.595 1.00 92.88 182 GLY A C 1
ATOM 1412 O O . GLY A 1 182 ? -0.544 9.781 0.483 1.00 92.88 182 GLY A O 1
ATOM 1413 N N . GLY A 1 183 ? -0.952 11.173 2.194 1.00 93.75 183 GLY A N 1
ATOM 1414 C CA . GLY A 1 183 ? -0.020 12.222 1.777 1.00 93.75 183 GLY A CA 1
ATOM 1415 C C . GLY A 1 183 ? 1.442 11.824 2.011 1.00 93.75 183 GLY A C 1
ATOM 1416 O O . GLY A 1 183 ? 1.750 11.056 2.918 1.00 93.75 183 GLY A O 1
ATOM 1417 N N . TYR A 1 184 ? 2.363 12.322 1.181 1.00 93.38 184 TYR A N 1
ATOM 1418 C CA . TYR A 1 184 ? 3.797 12.066 1.355 1.00 93.38 184 TYR A CA 1
ATOM 1419 C C . TYR A 1 184 ? 4.374 12.987 2.424 1.00 93.38 184 TYR A C 1
ATOM 1421 O O . TYR A 1 184 ? 4.196 14.202 2.359 1.00 93.38 184 TYR A O 1
ATOM 1429 N N . LEU A 1 185 ? 5.126 12.412 3.357 1.00 92.44 185 LEU A N 1
ATOM 1430 C CA . LEU A 1 185 ? 5.882 13.159 4.354 1.00 92.44 185 LEU A CA 1
ATOM 1431 C C . LEU A 1 185 ? 7.371 13.139 4.020 1.00 92.44 185 LEU A C 1
ATOM 1433 O O . LEU A 1 185 ? 7.907 12.175 3.466 1.00 92.44 185 LEU A O 1
ATOM 1437 N N . THR A 1 186 ? 8.056 14.223 4.364 1.00 85.12 186 THR A N 1
ATOM 1438 C CA . THR A 1 186 ? 9.515 14.288 4.242 1.00 85.12 186 THR A CA 1
ATOM 1439 C C . THR A 1 186 ? 10.175 13.519 5.389 1.00 85.12 186 THR A C 1
ATOM 1441 O O . THR A 1 186 ? 9.534 13.169 6.379 1.00 85.12 186 THR A O 1
ATOM 1444 N N . LYS A 1 187 ? 11.486 13.256 5.295 1.00 65.12 187 LYS A N 1
ATOM 1445 C CA . LYS A 1 187 ? 12.240 12.556 6.353 1.00 65.12 187 LYS A CA 1
ATOM 1446 C C . LYS A 1 187 ? 12.148 13.250 7.727 1.00 65.12 187 LYS A C 1
ATOM 1448 O O . LYS A 1 187 ? 12.349 12.591 8.742 1.00 65.12 187 LYS A O 1
ATOM 1453 N N . SER A 1 188 ? 11.867 14.552 7.761 1.00 63.69 188 SER A N 1
ATOM 1454 C CA . SER A 1 188 ? 11.717 15.353 8.985 1.00 63.69 188 SER A CA 1
ATOM 1455 C C . SER A 1 188 ? 10.356 15.222 9.678 1.00 63.69 188 SER A C 1
ATOM 1457 O O . SER A 1 188 ? 10.216 15.739 10.785 1.00 63.69 188 SER A O 1
ATOM 1459 N N . GLY A 1 189 ? 9.405 14.487 9.089 1.00 49.00 189 GLY A N 1
ATOM 1460 C CA . GLY A 1 189 ? 8.015 14.464 9.549 1.00 49.00 189 GLY A CA 1
ATOM 1461 C C . GLY A 1 189 ? 7.203 15.588 8.936 1.00 49.00 189 GLY A C 1
ATOM 1462 O O . GLY A 1 189 ? 7.732 16.715 8.823 1.00 49.00 189 GLY A O 1
#

Radius of gyration: 26.19 Å; Cα contacts (8 Å, |Δi|>4): 313; chains: 1; bounding box: 50×56×83 Å

Secondary structure (DSSP, 8-state):
--HHHHHHHHHHHHHHTT---------SS--------PPPPPSS-------SS-EEEEEEEEETTTTEEEEEEEE--STT-BEEEEEEEES--B-TTS-B-----S-----SS--SS----S-EE-S-----TT-TT-BEEEEEEEEE--SS-GGG-EEEEEEEE-TTSS-EEEEEEEETTS-EE-TT-